Protein AF-A0A8C9S321-F1 (afdb_monomer)

Secondary structure (DSSP, 8-state):
--EEEEES--TT--HHHHHHHHHTTS-EEEEEEE--TTSPPPEEEEEESSHHHHHHHHHHHTT-EETTEE-EEEE----SS-----TTSEEEEEES--TT--HHHHHHHHGGGS-EEEEEEEE-TTT--EEEEEEEEESSHHHHHHHHHHHTT-EETTEE-EEEE--------SS----------HHHHHHHS-TT--EEEEE---S---HHHHHHHHGGGS-EEEEEEEGGGTEEEEEEP--S-S---SS-S-S-TT-----

Mean predicted aligned error: 20.21 Å

Nearest PDB structures (foldseek):
  3md3-assembly1_A  TM=6.600E-01  e=3.965E-18  Saccharomyces cerevisiae
  2mjn-assembly1_A  TM=4.845E-01  e=2.495E-22  Homo sapiens
  2rne-assembly1_A  TM=7.399E-01  e=2.091E-16  Mus musculus
  2cqi-assembly1_A  TM=8.998E-01  e=2.461E-12  Homo sapiens
  4ed5-assembly1_A  TM=4.480E-01  e=3.058E-17  Homo sapiens

InterPro domains:
  IPR000504 RNA recognition motif domain [PF00076] (4-72)
  IPR000504 RNA recognition motif domain [PF00076] (92-162)
  IPR000504 RNA recognition motif domain [PF00076] (200-241)
  IPR000504 RNA recognition motif domain [PS50102] (2-78)
  IPR000504 RNA recognition motif domain [PS50102] (90-168)
  IPR000504 RNA recognition motif domain [PS50102] (198-240)
  IPR000504 RNA recognition motif domain [SM00360] (3-74)
  IPR000504 RNA recognition motif domain [SM00360] (91-164)
  IPR000504 RNA recognition motif domain [SM00360] (199-258)
  IPR012677 Nucleotide-binding alpha-beta plait domain superfamily [G3DSA:3.30.70.330] (2-82)
  IPR012677 Nucleotide-binding alpha-beta plait domain superfamily [G3DSA:3.30.70.330] (83-175)
  IPR012677 Nucleotide-binding alpha-beta plait domain superfamily [G3DSA:3.30.70.330] (176-248)
  IPR034827 TIA-1, RNA recognition motif 1 [cd12615] (4-76)
  IPR034830 TIA-1, RNA recognition motif 2 [cd12618] (88-165)
  IPR035979 RNA-binding domain superfamily [SSF54928] (4-81)
  IPR035979 RNA-binding domain superfamily [SSF54928] (90-240)

Organism: Scleropages formosus (NCBI:txid113540)

Radius of gyration: 27.06 Å; Cα contacts (8 Å, |Δi|>4): 433; chains: 1; bounding box: 35×55×84 Å

Foldseek 3Di:
DLKKKKWFDAPPDDQVNVCVVLVVLHDWPDKAKDDDPPPGTIMMMTGGPDNVSSVSCQVPQQQDDDPNTGIHMDHDPDPPPPVPVLVVWWKKKKAQADQPDFQVQVCVLLVVLADWPDKGFDADPPPRTTPRIIMTTHRDPNSLVCCQVPQAQDDDPRTRMHMDGDDDPPPDDPDDDDDPDPPDDPVVCLVPDDPPFQKFKAADQQDDDDPVVVCVVCVVVAAWDDKADDNVRRMIITHHDPDPDDPPPDPPPDDDDRGDDHD

pLDDT: mean 71.35, std 18.98, range [28.95, 91.44]

Solvent-accessible surface area (backbone atoms only — not comparable to full-atom values): 15565 Å² total; per-residue (Å²): 130,25,34,31,31,38,32,51,39,36,88,88,62,47,58,69,59,52,46,54,62,53,40,74,63,30,69,61,72,46,68,48,65,46,78,52,87,85,78,54,65,23,33,32,40,41,31,30,77,40,48,68,36,34,52,52,41,38,69,69,44,37,65,37,70,47,90,89,26,53,23,42,44,43,79,40,76,76,66,86,59,66,77,65,84,50,85,86,38,31,45,32,27,37,32,56,39,28,66,84,57,47,43,64,56,52,45,60,74,50,45,86,50,37,70,66,74,48,60,41,58,43,53,39,89,87,77,67,45,52,70,26,33,30,42,39,26,17,72,44,61,67,32,39,53,50,39,30,67,69,46,40,65,38,77,46,78,91,26,53,22,42,44,40,78,45,78,76,72,76,82,75,74,94,67,78,98,70,88,81,74,79,80,79,53,73,69,64,56,50,76,70,50,59,91,84,61,53,62,42,72,47,71,82,43,88,73,85,63,40,60,66,56,53,47,63,74,48,47,86,81,44,60,70,74,47,74,50,66,36,57,96,76,19,32,34,39,43,26,45,56,85,70,94,64,97,83,78,93,78,80,84,90,78,76,68,101,84,72,77,80,78,124

Structure (mmCIF, N/CA/C/O backbone):
data_AF-A0A8C9S321-F1
#
_entry.id   AF-A0A8C9S321-F1
#
loop_
_atom_site.group_PDB
_atom_site.id
_atom_site.type_symbol
_atom_site.label_atom_id
_atom_site.label_alt_id
_atom_site.label_comp_id
_atom_site.label_asym_id
_atom_site.label_entity_id
_atom_site.label_seq_id
_atom_site.pdbx_PDB_ins_code
_atom_site.Cartn_x
_atom_site.Cartn_y
_atom_site.Cartn_z
_atom_site.occupancy
_atom_site.B_iso_or_equiv
_atom_site.auth_seq_id
_atom_site.auth_comp_id
_atom_site.auth_asym_id
_atom_site.auth_atom_id
_atom_site.pdbx_PDB_model_num
ATOM 1 N N . MET A 1 1 ? -8.569 3.709 -18.603 1.00 59.22 1 MET A N 1
ATOM 2 C CA . MET A 1 1 ? -7.222 3.225 -18.229 1.00 59.22 1 MET A CA 1
ATOM 3 C C . MET A 1 1 ? -6.843 2.124 -19.204 1.00 59.22 1 MET A C 1
ATOM 5 O O . MET A 1 1 ? -7.637 1.204 -19.362 1.00 59.22 1 MET A O 1
ATOM 9 N N . ALA A 1 2 ? -5.723 2.251 -19.915 1.00 78.12 2 ALA A N 1
ATOM 10 C CA . ALA A 1 2 ? -5.262 1.277 -20.918 1.00 78.12 2 ALA A CA 1
ATOM 11 C C . ALA A 1 2 ? -3.885 0.696 -20.546 1.00 78.12 2 ALA A C 1
ATOM 13 O O . ALA A 1 2 ? -3.158 0.174 -21.390 1.00 78.12 2 ALA A O 1
ATOM 14 N N . ASP A 1 3 ? -3.554 0.790 -19.263 1.00 84.50 3 ASP A N 1
ATOM 15 C CA . ASP A 1 3 ? -2.241 0.491 -18.726 1.00 84.50 3 ASP A CA 1
ATOM 16 C C . ASP A 1 3 ? -2.334 -0.866 -18.032 1.00 84.50 3 ASP A C 1
ATOM 18 O O . ASP A 1 3 ? -3.286 -1.136 -17.290 1.00 84.50 3 ASP A O 1
ATOM 22 N N . LEU A 1 4 ? -1.347 -1.724 -18.256 1.00 86.31 4 LEU A N 1
ATOM 23 C CA . LEU A 1 4 ? -1.256 -3.059 -17.684 1.00 86.31 4 LEU A CA 1
ATOM 24 C C . LEU A 1 4 ? 0.021 -3.204 -16.865 1.00 86.31 4 LEU A C 1
ATOM 26 O O . LEU A 1 4 ? 1.094 -2.761 -17.264 1.00 86.31 4 LEU A O 1
ATOM 30 N N . TYR A 1 5 ? -0.103 -3.865 -15.722 1.00 87.00 5 TYR A N 1
ATOM 31 C CA . TYR A 1 5 ? 0.995 -4.349 -14.904 1.00 87.00 5 TYR A CA 1
ATOM 32 C C . TYR A 1 5 ? 1.238 -5.822 -15.228 1.00 87.00 5 TYR A C 1
ATOM 34 O O . TYR A 1 5 ? 0.322 -6.637 -15.127 1.00 87.00 5 TYR A O 1
ATOM 42 N N . VAL A 1 6 ? 2.474 -6.164 -15.569 1.00 88.88 6 VAL A N 1
ATOM 43 C CA . VAL A 1 6 ? 2.927 -7.512 -15.914 1.00 88.88 6 VAL A CA 1
ATOM 44 C C . VAL A 1 6 ? 3.990 -7.933 -14.902 1.00 88.88 6 VAL A C 1
ATOM 46 O O . VAL A 1 6 ? 5.139 -7.513 -14.985 1.00 88.88 6 VAL A O 1
ATOM 49 N N . GLY A 1 7 ? 3.609 -8.738 -13.915 1.00 86.56 7 GLY A N 1
ATOM 50 C CA . GLY A 1 7 ? 4.501 -9.229 -12.862 1.00 86.56 7 GLY A CA 1
ATOM 51 C C . GLY A 1 7 ? 4.881 -10.699 -13.020 1.00 86.56 7 GLY A C 1
ATOM 52 O O . GLY A 1 7 ? 4.376 -11.397 -13.902 1.00 86.56 7 GLY A O 1
ATOM 53 N N . ASN A 1 8 ? 5.720 -11.179 -12.096 1.00 85.00 8 ASN A N 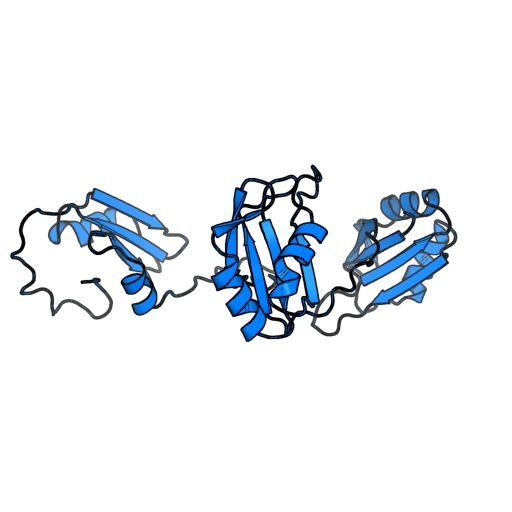1
ATOM 54 C CA . ASN A 1 8 ? 6.202 -12.566 -12.048 1.00 85.00 8 ASN A CA 1
ATOM 55 C C . ASN A 1 8 ? 7.001 -12.975 -13.302 1.00 85.00 8 ASN A C 1
ATOM 57 O O . ASN A 1 8 ? 6.904 -14.110 -13.769 1.00 85.00 8 ASN A O 1
ATOM 61 N N . LEU A 1 9 ? 7.758 -12.035 -13.876 1.00 86.25 9 LEU A N 1
ATOM 62 C CA . LEU A 1 9 ? 8.583 -12.286 -15.056 1.00 86.25 9 LEU A CA 1
ATOM 63 C C . LEU A 1 9 ? 9.854 -13.061 -14.671 1.00 86.25 9 LEU A C 1
ATOM 65 O O . LEU A 1 9 ? 10.350 -12.946 -13.549 1.00 86.25 9 LEU A O 1
ATOM 69 N N . SER A 1 10 ? 10.409 -13.852 -15.598 1.00 84.00 10 SER A N 1
ATOM 70 C CA . SER A 1 10 ? 11.764 -14.395 -15.407 1.00 84.00 10 SER A CA 1
ATOM 71 C C . SER A 1 10 ? 12.809 -13.291 -15.546 1.00 84.00 10 SER A C 1
ATOM 73 O O . SER A 1 10 ? 12.585 -12.304 -16.241 1.00 84.00 10 SER A O 1
ATOM 75 N N . ARG A 1 11 ? 13.973 -13.474 -14.917 1.00 82.62 11 ARG A N 1
ATOM 76 C CA . ARG A 1 11 ? 15.113 -12.553 -15.061 1.00 82.62 11 ARG A CA 1
ATOM 77 C C . ARG A 1 11 ? 15.717 -12.578 -16.464 1.00 82.62 11 ARG A C 1
ATOM 79 O O . ARG A 1 11 ? 16.327 -11.600 -16.870 1.00 82.62 11 ARG A O 1
ATOM 86 N N . ASP A 1 12 ? 15.485 -13.659 -17.201 1.00 83.94 12 ASP A N 1
ATOM 87 C CA . ASP A 1 12 ? 15.881 -13.818 -18.604 1.00 83.94 12 ASP A CA 1
ATOM 88 C C . ASP A 1 12 ? 14.945 -13.085 -19.576 1.00 83.94 12 ASP A C 1
ATOM 90 O O . ASP A 1 12 ? 15.244 -12.956 -20.762 1.00 83.94 12 ASP A O 1
ATOM 94 N N . VAL A 1 13 ? 13.779 -12.628 -19.101 1.00 85.44 13 VAL A N 1
ATOM 95 C CA . VAL A 1 13 ? 12.845 -11.868 -19.932 1.00 85.44 13 VAL A CA 1
ATOM 96 C C . VAL A 1 13 ? 13.388 -10.459 -20.124 1.00 85.44 13 VAL A C 1
ATOM 98 O O . VAL A 1 13 ? 13.768 -9.794 -19.166 1.00 85.44 13 VAL A O 1
ATOM 101 N N . THR A 1 14 ? 13.372 -9.989 -21.368 1.00 88.31 14 THR A N 1
ATOM 102 C CA . THR A 1 14 ? 13.758 -8.624 -21.727 1.00 88.31 14 THR A CA 1
ATOM 103 C C . THR A 1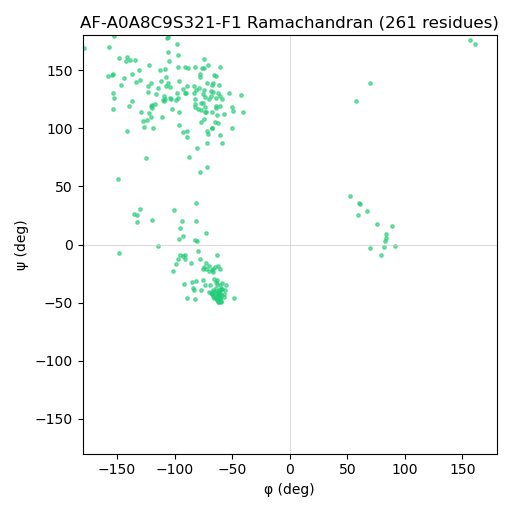 14 ? 12.537 -7.763 -22.032 1.00 88.31 14 THR A C 1
ATOM 105 O O . THR A 1 14 ? 11.472 -8.261 -22.411 1.00 88.31 14 THR A O 1
ATOM 108 N N . GLU A 1 15 ? 12.702 -6.446 -21.916 1.00 86.69 15 GLU A N 1
ATOM 109 C CA . GLU A 1 15 ? 11.665 -5.474 -22.273 1.00 86.69 15 GLU A CA 1
ATOM 110 C C . GLU A 1 15 ? 11.221 -5.633 -23.732 1.00 86.69 15 GLU A C 1
ATOM 112 O O . GLU A 1 15 ? 10.025 -5.648 -24.011 1.00 86.69 15 GLU A O 1
ATOM 117 N N . ALA A 1 16 ? 12.172 -5.841 -24.649 1.00 87.62 16 ALA A N 1
ATOM 118 C CA . ALA A 1 16 ? 11.894 -6.044 -26.068 1.00 87.62 16 ALA A CA 1
ATOM 119 C C . ALA A 1 16 ? 11.001 -7.270 -26.318 1.00 87.62 16 ALA A C 1
ATOM 121 O O . ALA A 1 16 ? 10.094 -7.212 -27.147 1.00 87.62 16 ALA A O 1
ATOM 122 N N . LEU A 1 17 ? 11.206 -8.361 -25.569 1.00 89.25 17 LEU A N 1
ATOM 123 C CA . LEU A 1 17 ? 10.362 -9.551 -25.666 1.00 89.25 17 LEU A CA 1
ATOM 124 C C . LEU A 1 17 ? 8.929 -9.257 -25.205 1.00 89.25 17 LEU A C 1
ATOM 126 O O . LEU A 1 17 ? 7.979 -9.644 -25.884 1.00 89.25 17 LEU A O 1
ATOM 130 N N . ILE A 1 18 ? 8.762 -8.563 -24.075 1.00 89.31 18 ILE A N 1
ATOM 131 C CA . ILE A 1 18 ? 7.435 -8.176 -23.576 1.00 89.31 18 ILE A CA 1
ATOM 132 C C . ILE A 1 18 ? 6.748 -7.239 -24.565 1.00 89.31 18 ILE A C 1
ATOM 134 O O . ILE A 1 18 ? 5.613 -7.501 -24.959 1.00 89.31 18 ILE A O 1
ATOM 138 N N . LEU A 1 19 ? 7.443 -6.208 -25.040 1.00 88.56 19 LEU A N 1
ATOM 139 C CA . LEU A 1 19 ? 6.902 -5.292 -26.034 1.00 88.56 19 LEU A CA 1
ATOM 140 C C . LEU A 1 19 ? 6.466 -6.045 -27.296 1.00 88.56 19 LEU A C 1
ATOM 142 O O . LEU A 1 19 ? 5.354 -5.822 -27.767 1.00 88.56 19 LEU A O 1
ATOM 146 N N . GLN A 1 20 ? 7.282 -6.970 -27.808 1.00 88.69 20 GLN A N 1
ATOM 147 C CA . GLN A 1 20 ? 6.951 -7.766 -28.992 1.00 88.69 20 GLN A CA 1
ATOM 148 C C . GLN A 1 20 ? 5.713 -8.645 -28.775 1.00 88.69 20 GLN A C 1
ATOM 150 O O . GLN A 1 20 ? 4.851 -8.716 -29.648 1.00 88.69 20 GLN A O 1
ATOM 155 N N . LEU A 1 21 ? 5.598 -9.302 -27.619 1.00 89.38 21 LEU A N 1
ATOM 156 C CA . LEU A 1 21 ? 4.460 -10.172 -27.309 1.00 89.38 21 LEU A CA 1
ATOM 157 C C . LEU A 1 21 ? 3.156 -9.386 -27.149 1.00 89.38 21 LEU A C 1
ATOM 159 O O . LEU A 1 21 ? 2.120 -9.810 -27.653 1.00 89.38 21 LEU A O 1
ATOM 163 N N . PHE A 1 22 ? 3.199 -8.240 -26.470 1.00 89.25 22 PHE A N 1
ATOM 164 C CA . PHE A 1 22 ? 2.016 -7.404 -26.262 1.00 89.25 22 PHE A CA 1
ATOM 165 C C . PHE A 1 22 ? 1.634 -6.629 -27.535 1.00 89.25 22 PHE A C 1
ATOM 167 O O . PHE A 1 22 ? 0.444 -6.460 -27.802 1.00 89.25 22 PHE A O 1
ATOM 174 N N . SER A 1 23 ? 2.611 -6.277 -28.381 1.00 88.25 23 SER A N 1
ATOM 175 C CA . SER A 1 23 ? 2.368 -5.617 -29.675 1.00 88.25 23 SER A CA 1
ATOM 176 C C . SER A 1 23 ? 1.646 -6.508 -30.692 1.00 88.25 23 SER A C 1
ATOM 178 O O . SER A 1 23 ? 1.014 -5.992 -31.607 1.00 88.25 23 SER A O 1
ATOM 180 N N . GLN A 1 24 ? 1.691 -7.839 -30.533 1.00 89.56 24 GLN A N 1
ATOM 181 C CA . GLN A 1 24 ? 0.898 -8.767 -31.360 1.00 89.56 24 GLN A CA 1
ATOM 182 C C . GLN A 1 24 ? -0.610 -8.631 -31.122 1.00 89.56 24 GLN A C 1
ATOM 184 O O . GLN A 1 24 ? -1.402 -9.007 -31.981 1.00 89.56 24 GLN A O 1
ATOM 189 N N . ILE A 1 25 ? -1.010 -8.125 -29.953 1.00 89.12 25 ILE A N 1
ATOM 190 C CA . ILE A 1 25 ? -2.416 -7.995 -29.555 1.00 89.12 25 ILE A CA 1
ATOM 191 C C . ILE A 1 25 ? -2.959 -6.619 -29.946 1.00 89.12 25 ILE A C 1
ATOM 193 O O . ILE A 1 25 ? -4.126 -6.487 -30.306 1.00 89.12 25 ILE A O 1
ATOM 197 N N . GLY A 1 26 ? -2.114 -5.593 -29.887 1.00 86.81 26 GLY A N 1
ATOM 198 C CA . GLY A 1 26 ? -2.444 -4.252 -30.341 1.00 86.81 26 GLY A CA 1
ATOM 199 C C . GLY A 1 26 ? -1.268 -3.294 -30.183 1.00 86.81 26 GLY A C 1
ATOM 200 O O . GLY A 1 26 ? -0.283 -3.633 -29.533 1.00 86.81 26 GLY A O 1
ATOM 201 N N . PRO A 1 27 ? -1.352 -2.084 -30.754 1.00 87.06 27 PRO A N 1
ATOM 202 C CA . PRO A 1 27 ? -0.269 -1.117 -30.685 1.00 87.06 27 PRO A CA 1
ATOM 203 C C . PRO A 1 27 ? -0.011 -0.683 -29.233 1.00 87.06 27 PRO A C 1
ATOM 205 O O . PRO A 1 27 ? -0.880 -0.115 -28.558 1.00 87.06 27 PRO A O 1
ATOM 208 N N . CYS A 1 28 ? 1.208 -0.946 -28.766 1.00 86.25 28 CYS A N 1
ATOM 209 C CA . CYS A 1 28 ? 1.720 -0.484 -27.482 1.00 86.25 28 CYS A CA 1
ATOM 210 C C . CYS A 1 28 ? 2.246 0.948 -27.631 1.00 86.25 28 CYS A C 1
ATOM 212 O O . CYS A 1 28 ? 3.034 1.239 -28.528 1.00 86.25 28 CYS A O 1
ATOM 214 N N . LYS A 1 29 ? 1.831 1.837 -26.733 1.00 83.62 29 LYS A N 1
ATOM 215 C CA . LYS A 1 29 ? 2.321 3.214 -26.633 1.00 83.62 29 LYS A CA 1
ATOM 216 C C . LYS A 1 29 ? 3.613 3.301 -25.826 1.00 83.62 29 LYS A C 1
ATOM 218 O O . LYS A 1 29 ? 4.488 4.095 -26.151 1.00 83.62 29 LYS A O 1
ATOM 223 N N . SER A 1 30 ? 3.730 2.500 -24.770 1.00 79.94 30 SER A N 1
ATOM 224 C CA . SER A 1 30 ? 4.925 2.452 -23.930 1.00 79.94 30 SER A CA 1
ATOM 225 C C . SER A 1 30 ? 5.062 1.088 -23.266 1.00 79.94 30 SER A C 1
ATOM 227 O O . SER A 1 30 ? 4.068 0.448 -22.929 1.00 79.94 30 SER A O 1
ATOM 229 N N . CYS A 1 31 ? 6.295 0.642 -23.072 1.00 84.12 31 CYS A N 1
ATOM 230 C CA . CYS A 1 31 ? 6.632 -0.559 -22.324 1.00 84.12 31 CYS A CA 1
ATOM 231 C C . CYS A 1 31 ? 7.836 -0.215 -21.457 1.00 84.12 31 CYS A C 1
ATOM 233 O O . CYS A 1 31 ? 8.838 0.262 -21.977 1.00 84.12 31 CYS A O 1
ATOM 235 N N . LYS A 1 32 ? 7.719 -0.407 -20.144 1.00 84.44 32 LYS A N 1
ATOM 236 C CA . LYS A 1 32 ? 8.788 -0.106 -19.193 1.00 84.44 32 LYS A CA 1
ATOM 237 C C . LYS A 1 32 ? 9.029 -1.299 -18.294 1.00 84.44 32 LYS A C 1
ATOM 239 O O . LYS A 1 32 ? 8.165 -1.643 -17.485 1.00 84.44 32 LYS A O 1
ATOM 244 N N . MET A 1 33 ? 10.197 -1.914 -18.409 1.00 85.12 33 MET A N 1
ATOM 245 C CA . MET A 1 33 ? 10.618 -2.996 -17.525 1.00 85.12 33 MET A CA 1
ATOM 246 C C . MET A 1 33 ? 11.347 -2.453 -16.291 1.00 85.12 33 MET A C 1
ATOM 248 O O . MET A 1 33 ? 12.187 -1.560 -16.383 1.00 85.12 33 MET A O 1
ATOM 252 N N . ILE A 1 34 ? 11.023 -2.995 -15.118 1.00 79.81 34 ILE A N 1
ATOM 253 C CA . ILE A 1 34 ? 11.684 -2.696 -13.852 1.00 79.81 34 ILE A CA 1
ATOM 254 C C . ILE A 1 34 ? 12.285 -3.989 -13.308 1.00 79.81 34 ILE A C 1
ATOM 256 O O . ILE A 1 34 ? 11.589 -4.962 -13.006 1.00 79.81 34 ILE A O 1
ATOM 260 N N . LEU A 1 35 ? 13.607 -3.967 -13.187 1.00 75.62 35 LEU A N 1
ATOM 261 C CA . LEU A 1 35 ? 14.413 -5.018 -12.589 1.00 75.62 35 LEU A CA 1
ATOM 262 C C . LEU A 1 35 ? 14.655 -4.606 -11.136 1.00 75.62 35 LEU A C 1
ATOM 264 O O . LEU A 1 35 ? 15.431 -3.690 -10.869 1.00 75.62 35 LEU A O 1
ATOM 268 N N . ASP A 1 36 ? 13.936 -5.219 -10.199 1.00 62.66 36 ASP A N 1
ATOM 269 C CA . ASP A 1 36 ? 14.142 -4.946 -8.779 1.00 62.66 36 ASP A CA 1
ATOM 270 C C . ASP A 1 36 ? 15.407 -5.670 -8.292 1.00 62.66 36 ASP A C 1
ATOM 272 O O . ASP A 1 36 ? 15.535 -6.891 -8.405 1.00 62.66 36 ASP A O 1
ATOM 276 N N . THR A 1 37 ? 16.369 -4.913 -7.768 1.00 56.28 37 THR A N 1
ATOM 277 C CA . THR A 1 37 ? 17.673 -5.431 -7.326 1.00 56.28 37 THR A CA 1
ATOM 278 C C . THR A 1 37 ? 17.626 -6.098 -5.949 1.00 56.28 37 THR A C 1
ATOM 280 O O . THR A 1 37 ? 18.608 -6.717 -5.546 1.00 56.28 37 THR A O 1
ATOM 283 N N . ALA A 1 38 ? 16.489 -6.051 -5.242 1.00 55.12 38 ALA A N 1
ATOM 284 C CA . ALA A 1 38 ? 16.341 -6.560 -3.877 1.00 55.12 38 ALA A CA 1
ATOM 285 C C . ALA A 1 38 ? 15.832 -8.016 -3.801 1.00 55.12 38 ALA A C 1
ATOM 287 O O . ALA A 1 38 ? 15.311 -8.447 -2.774 1.00 55.12 38 ALA A O 1
ATOM 288 N N . GLY A 1 39 ? 15.968 -8.787 -4.885 1.00 59.03 39 GLY A N 1
ATOM 289 C CA . GLY A 1 39 ? 15.588 -10.203 -4.920 1.00 59.03 39 GLY A CA 1
ATOM 290 C C . GLY A 1 39 ? 14.153 -10.485 -5.376 1.00 59.03 39 GLY A C 1
ATOM 291 O O . GLY A 1 39 ? 13.800 -11.654 -5.505 1.00 59.03 39 GLY A O 1
ATOM 292 N N . ASN A 1 40 ? 13.350 -9.461 -5.678 1.00 69.00 40 ASN A N 1
ATOM 293 C CA . ASN A 1 40 ? 12.004 -9.655 -6.219 1.00 69.00 40 ASN A CA 1
ATOM 294 C C . ASN A 1 40 ? 12.028 -10.090 -7.695 1.00 69.00 40 ASN A C 1
ATOM 296 O O . ASN A 1 40 ? 13.010 -9.893 -8.416 1.00 69.00 40 ASN A O 1
ATOM 300 N N . ASP A 1 41 ? 10.924 -10.687 -8.150 1.00 79.56 41 ASP A N 1
ATOM 301 C CA . ASP A 1 41 ? 10.727 -10.981 -9.567 1.00 79.56 41 ASP A CA 1
ATOM 302 C C . ASP A 1 41 ? 10.570 -9.681 -10.367 1.00 79.56 41 ASP A C 1
ATOM 304 O O . ASP A 1 41 ? 9.847 -8.772 -9.934 1.00 79.56 41 ASP A O 1
ATOM 308 N N . PRO A 1 42 ? 11.203 -9.580 -11.546 1.00 83.12 42 PRO A N 1
ATOM 309 C CA . PRO A 1 42 ? 11.025 -8.426 -12.405 1.00 83.12 42 PRO A CA 1
ATOM 310 C C . PRO A 1 42 ? 9.571 -8.251 -12.841 1.00 83.12 42 PRO A C 1
ATOM 312 O O . PRO A 1 42 ? 8.782 -9.201 -12.929 1.00 83.12 42 PRO A O 1
ATOM 315 N N . TYR A 1 43 ? 9.220 -7.002 -13.126 1.00 86.81 43 TYR A N 1
ATOM 316 C CA . TYR A 1 43 ? 7.890 -6.627 -13.585 1.00 86.81 43 TYR A CA 1
ATOM 317 C C . TYR A 1 43 ? 7.966 -5.545 -14.657 1.00 86.81 43 TYR A C 1
ATOM 319 O O . TYR A 1 43 ? 8.977 -4.869 -14.825 1.00 86.81 43 TYR A O 1
ATOM 327 N N . CYS A 1 44 ? 6.888 -5.394 -15.411 1.00 88.38 44 CYS A N 1
ATOM 328 C CA . CYS A 1 44 ? 6.802 -4.485 -16.537 1.00 88.38 44 CYS A CA 1
ATOM 329 C C . CYS A 1 44 ? 5.459 -3.752 -16.533 1.00 88.38 44 CYS A C 1
ATOM 331 O O . CYS A 1 44 ? 4.444 -4.306 -16.112 1.00 88.38 44 CYS A O 1
ATOM 333 N N . PHE A 1 45 ? 5.455 -2.507 -16.998 1.00 89.62 45 PHE A N 1
ATOM 334 C CA . PHE A 1 45 ? 4.239 -1.765 -17.306 1.00 89.62 45 PHE A CA 1
ATOM 335 C C . PHE A 1 45 ? 4.104 -1.604 -18.811 1.00 89.62 45 PHE A C 1
ATOM 337 O O . PHE A 1 45 ? 5.036 -1.130 -19.458 1.00 89.62 45 PHE A O 1
ATOM 344 N N . VAL A 1 46 ? 2.944 -1.975 -19.347 1.00 90.00 46 VAL A N 1
ATOM 345 C CA . VAL A 1 46 ? 2.625 -1.861 -20.772 1.00 90.00 46 VAL A CA 1
ATOM 346 C C . VAL A 1 46 ? 1.415 -0.952 -20.927 1.00 90.00 46 VAL A C 1
ATOM 348 O O . VAL A 1 46 ? 0.348 -1.238 -20.394 1.00 90.00 46 VAL A O 1
ATOM 351 N N . GLU A 1 47 ? 1.581 0.142 -21.654 1.00 86.62 47 GLU A N 1
ATOM 352 C CA . GLU A 1 47 ? 0.524 1.091 -21.984 1.00 86.62 47 GLU A CA 1
ATOM 353 C C . GLU A 1 47 ? 0.089 0.866 -23.429 1.00 86.62 47 GLU A C 1
ATOM 355 O O . GLU A 1 47 ? 0.917 0.902 -24.341 1.00 86.62 47 GLU A O 1
ATOM 360 N N . PHE A 1 48 ? -1.205 0.648 -23.653 1.00 88.06 48 PHE A N 1
ATOM 361 C CA . PHE A 1 48 ? -1.781 0.563 -24.994 1.00 88.06 48 PHE A CA 1
ATOM 362 C C . PHE A 1 48 ? -2.388 1.897 -25.417 1.00 88.06 48 PHE A C 1
ATOM 364 O O . PHE A 1 48 ? -2.879 2.662 -24.588 1.00 88.06 48 PHE A O 1
ATOM 371 N N . TYR A 1 49 ? -2.439 2.143 -26.729 1.00 84.06 49 TYR A N 1
ATOM 372 C CA . TYR A 1 49 ? -3.186 3.289 -27.263 1.00 84.06 49 TYR A CA 1
ATOM 373 C C . TYR A 1 49 ? -4.689 3.190 -26.980 1.00 84.06 49 TYR A C 1
ATOM 375 O O . TYR A 1 49 ? -5.355 4.207 -26.802 1.00 84.06 49 TYR A O 1
ATOM 383 N N . GLU A 1 50 ? -5.225 1.969 -26.909 1.00 85.25 50 GLU A N 1
ATOM 384 C CA . GLU A 1 50 ? -6.651 1.733 -26.711 1.00 85.25 50 GLU A CA 1
ATOM 385 C C . GLU A 1 50 ? -6.916 0.732 -25.590 1.00 85.25 50 GLU A C 1
ATOM 387 O O . GLU A 1 50 ? -6.265 -0.308 -25.468 1.00 85.25 50 GLU A O 1
ATOM 392 N N . HIS A 1 51 ? -7.967 1.003 -24.817 1.00 83.69 51 HIS A N 1
ATOM 393 C CA . HIS A 1 51 ? -8.410 0.130 -23.732 1.00 83.69 51 HIS A CA 1
ATOM 394 C C . HIS A 1 51 ? -8.806 -1.272 -24.218 1.00 83.69 51 HIS A C 1
ATOM 396 O O . HIS A 1 51 ? -8.555 -2.252 -23.522 1.00 83.69 51 HIS A O 1
ATOM 402 N N . ARG A 1 52 ? -9.390 -1.389 -25.420 1.00 85.75 52 ARG A N 1
ATOM 403 C CA . ARG A 1 52 ? -9.787 -2.683 -25.997 1.00 85.75 52 ARG A CA 1
ATOM 404 C C . ARG A 1 52 ? -8.584 -3.616 -26.170 1.00 85.75 52 ARG A C 1
ATOM 406 O O . ARG A 1 52 ? -8.678 -4.787 -25.809 1.00 85.75 52 ARG A O 1
ATOM 413 N N . HIS A 1 53 ? -7.460 -3.089 -26.657 1.00 89.56 53 HIS A N 1
ATOM 414 C CA . HIS A 1 53 ? -6.219 -3.850 -26.806 1.00 89.56 53 HIS A CA 1
ATOM 415 C C . HIS A 1 53 ? -5.640 -4.250 -25.447 1.00 89.56 53 HIS A C 1
ATOM 417 O O . HIS A 1 53 ? -5.269 -5.406 -25.262 1.00 89.56 53 HIS A O 1
ATOM 423 N N . ALA A 1 54 ? -5.661 -3.345 -24.464 1.00 84.75 54 ALA A N 1
ATOM 424 C CA . ALA A 1 54 ? -5.238 -3.668 -23.105 1.00 84.75 54 ALA A CA 1
ATOM 425 C C . ALA A 1 54 ? -6.111 -4.762 -22.454 1.00 84.75 54 ALA A C 1
ATOM 427 O O . ALA A 1 54 ? -5.591 -5.668 -21.809 1.00 84.75 54 ALA A O 1
ATOM 428 N N . ALA A 1 55 ? -7.432 -4.735 -22.660 1.00 83.44 55 ALA A N 1
ATOM 429 C CA . ALA A 1 55 ? -8.345 -5.745 -22.120 1.00 83.44 55 ALA A CA 1
ATOM 430 C C . ALA A 1 55 ? -8.105 -7.121 -22.753 1.00 83.44 55 ALA A C 1
ATOM 432 O O . ALA A 1 55 ? -8.028 -8.128 -22.046 1.00 83.44 55 ALA A O 1
ATOM 433 N N . ALA A 1 56 ? -7.933 -7.154 -24.078 1.00 87.56 56 ALA A N 1
ATOM 434 C CA . ALA A 1 56 ? -7.579 -8.367 -24.804 1.00 87.56 56 ALA A CA 1
ATOM 435 C C . ALA A 1 56 ? -6.219 -8.915 -24.345 1.00 87.56 56 ALA A C 1
ATOM 437 O O . ALA A 1 56 ? -6.087 -10.114 -24.103 1.00 87.56 56 ALA A O 1
ATOM 438 N N . ALA A 1 57 ? -5.230 -8.039 -24.149 1.00 89.44 57 ALA A N 1
ATOM 439 C CA . ALA A 1 57 ? -3.905 -8.424 -23.682 1.00 89.44 57 ALA A CA 1
ATOM 440 C C . ALA A 1 57 ? -3.922 -8.971 -22.254 1.00 89.44 57 ALA A C 1
ATOM 442 O O . ALA A 1 57 ? -3.275 -9.979 -21.983 1.00 89.44 57 ALA A O 1
ATOM 443 N N . LEU A 1 58 ? -4.707 -8.375 -21.356 1.00 86.94 58 LEU A N 1
ATOM 444 C CA . LEU A 1 58 ? -4.905 -8.892 -20.006 1.00 86.94 58 LEU A CA 1
ATOM 445 C C . LEU A 1 58 ? -5.493 -10.309 -20.027 1.00 86.94 58 LEU A C 1
ATOM 447 O O . LEU A 1 58 ? -4.954 -11.195 -19.369 1.00 86.94 58 LEU A O 1
ATOM 451 N N . ALA A 1 59 ? -6.548 -10.543 -20.809 1.00 84.94 59 ALA A N 1
ATOM 452 C CA . ALA A 1 59 ? -7.182 -11.857 -20.902 1.00 84.94 59 ALA A CA 1
ATOM 453 C C . ALA A 1 59 ? -6.277 -12.914 -21.560 1.00 84.94 59 ALA A C 1
ATOM 455 O O . ALA A 1 59 ? -6.253 -14.060 -21.121 1.00 84.94 59 ALA A O 1
ATOM 456 N N . ALA A 1 60 ? -5.522 -12.534 -22.595 1.00 86.12 60 ALA A N 1
ATOM 457 C CA . ALA A 1 60 ? -4.697 -13.463 -23.364 1.00 86.12 60 ALA A CA 1
ATOM 458 C C . ALA A 1 60 ? -3.340 -13.776 -22.711 1.00 86.12 60 ALA A C 1
ATOM 460 O O . ALA A 1 60 ? -2.798 -14.866 -22.901 1.00 86.12 60 ALA A O 1
ATOM 461 N N . MET A 1 61 ? -2.759 -12.820 -21.979 1.00 88.06 61 MET A N 1
ATOM 462 C CA . MET A 1 61 ? -1.402 -12.949 -21.440 1.00 88.06 61 MET A CA 1
ATOM 463 C C . MET A 1 61 ? -1.372 -13.327 -19.958 1.00 88.06 61 MET A C 1
ATOM 465 O O . MET A 1 61 ? -0.375 -13.895 -19.516 1.00 88.06 61 MET A O 1
ATOM 469 N N . ASN A 1 62 ? -2.425 -13.063 -19.176 1.00 87.25 62 ASN A N 1
ATOM 470 C CA . ASN A 1 62 ? -2.452 -13.446 -17.763 1.00 87.25 62 ASN A CA 1
ATOM 471 C C . ASN A 1 62 ? -2.412 -14.975 -17.586 1.00 87.25 62 ASN A C 1
ATOM 473 O O . ASN A 1 62 ? -3.231 -15.693 -18.151 1.00 87.25 62 ASN A O 1
ATOM 477 N N . GLY A 1 63 ? -1.465 -15.475 -16.791 1.00 83.50 63 GLY A N 1
ATOM 478 C CA . GLY A 1 63 ? -1.233 -16.905 -16.564 1.00 83.50 63 GLY A CA 1
ATOM 479 C C . GLY A 1 63 ? -0.408 -17.595 -17.656 1.00 83.50 63 GLY A C 1
ATOM 480 O O . GLY A 1 63 ? -0.089 -18.776 -17.531 1.00 83.50 63 GLY A O 1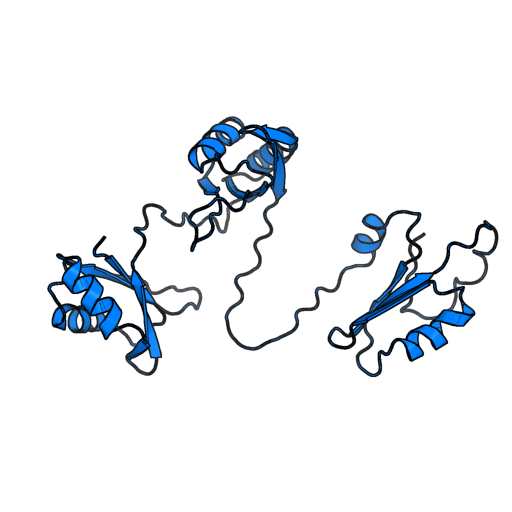
ATOM 481 N N . ARG A 1 64 ? -0.015 -16.886 -18.722 1.00 86.94 64 ARG A N 1
ATOM 482 C CA . ARG A 1 64 ? 0.789 -17.475 -19.798 1.00 86.94 64 ARG A CA 1
ATOM 483 C C . ARG A 1 64 ? 2.219 -17.729 -19.319 1.00 86.94 64 ARG A C 1
ATOM 485 O O . ARG A 1 64 ? 2.822 -16.894 -18.650 1.00 86.94 64 ARG A O 1
ATOM 492 N N . LYS A 1 65 ? 2.795 -18.873 -19.689 1.00 86.62 65 LYS A N 1
ATOM 493 C CA . LYS A 1 65 ? 4.196 -19.185 -19.375 1.00 86.62 65 LYS A CA 1
ATOM 494 C C . LYS A 1 65 ? 5.130 -18.482 -20.357 1.00 86.62 65 LYS A C 1
ATOM 496 O O . LYS A 1 65 ? 5.110 -18.784 -21.547 1.00 86.62 65 LYS A O 1
ATOM 501 N N . ILE A 1 66 ? 5.955 -17.568 -19.852 1.00 85.38 66 ILE A N 1
ATOM 502 C CA . ILE A 1 66 ? 7.040 -16.908 -20.585 1.00 85.38 66 ILE A CA 1
ATOM 503 C C . ILE A 1 66 ? 8.350 -17.299 -19.901 1.00 85.38 66 ILE A C 1
ATOM 505 O O . ILE A 1 66 ? 8.523 -17.060 -18.708 1.00 85.38 66 ILE A O 1
ATOM 509 N N . MET A 1 67 ? 9.264 -17.932 -20.642 1.00 81.50 67 MET A N 1
ATOM 510 C CA . MET A 1 67 ? 10.551 -18.417 -20.111 1.00 81.50 67 MET A CA 1
ATOM 511 C C . MET A 1 67 ? 10.393 -19.290 -18.851 1.00 81.50 67 MET A C 1
ATOM 513 O O . MET A 1 67 ? 11.105 -19.134 -17.865 1.00 81.50 67 MET A O 1
ATOM 517 N N . GLY A 1 68 ? 9.397 -20.182 -18.857 1.00 80.06 68 GLY A N 1
ATOM 518 C CA . GLY A 1 68 ? 9.133 -21.115 -17.755 1.00 80.06 68 GLY A CA 1
ATOM 519 C C . GLY A 1 68 ? 8.391 -20.526 -16.548 1.00 80.06 68 GLY A C 1
ATOM 520 O O . GLY A 1 68 ? 7.938 -21.299 -15.706 1.00 80.06 68 GLY A O 1
ATOM 521 N N . LYS A 1 69 ? 8.186 -19.202 -16.480 1.00 82.00 69 LYS A N 1
ATOM 522 C CA . LYS A 1 69 ? 7.388 -18.546 -15.430 1.00 82.00 69 LYS A CA 1
ATOM 523 C C . LYS A 1 69 ? 6.029 -18.083 -15.935 1.00 82.00 69 LYS A C 1
ATOM 525 O O . LYS A 1 69 ? 5.904 -17.556 -17.035 1.00 82.00 69 LYS A O 1
ATOM 530 N N . GLU A 1 70 ? 5.003 -18.272 -15.114 1.00 85.19 70 GLU A N 1
ATOM 531 C CA . GLU A 1 70 ? 3.644 -17.800 -15.392 1.00 85.19 70 GLU A CA 1
ATOM 532 C C . GLU A 1 70 ? 3.541 -16.301 -15.136 1.00 85.19 70 GLU A C 1
ATOM 534 O O . GLU A 1 70 ? 3.673 -15.847 -13.998 1.00 85.19 70 GLU A O 1
ATOM 539 N N . VAL A 1 71 ? 3.283 -15.519 -16.176 1.00 88.69 71 VAL A N 1
ATOM 540 C CA . VAL A 1 71 ? 3.184 -14.068 -16.024 1.00 88.69 71 VAL A CA 1
ATOM 541 C C . VAL A 1 71 ? 1.844 -13.673 -15.430 1.00 88.69 71 VAL A C 1
ATOM 543 O O . VAL A 1 71 ? 0.813 -14.279 -15.712 1.00 88.69 71 VAL A O 1
ATOM 546 N N . LYS A 1 72 ? 1.847 -12.634 -14.598 1.00 85.62 72 LYS A N 1
ATOM 547 C CA . LYS A 1 72 ? 0.634 -12.108 -13.965 1.00 85.62 72 LYS A CA 1
ATOM 548 C C . LYS A 1 72 ? 0.310 -10.751 -14.545 1.00 85.62 72 LYS A C 1
ATOM 550 O O . LYS A 1 72 ? 1.011 -9.787 -14.251 1.00 85.62 72 LYS A O 1
ATOM 555 N N . VAL A 1 73 ? -0.761 -10.678 -15.327 1.00 89.00 73 VAL A N 1
ATOM 556 C CA . VAL A 1 73 ? -1.199 -9.431 -15.961 1.00 89.00 73 VAL A CA 1
ATOM 557 C C . VAL A 1 73 ? -2.405 -8.886 -15.214 1.00 89.00 73 VAL A C 1
ATOM 559 O O . VAL A 1 73 ? -3.386 -9.592 -15.006 1.00 89.00 73 VAL A O 1
ATOM 562 N N . ASN A 1 74 ? -2.320 -7.634 -14.783 1.00 87.25 74 ASN A N 1
ATOM 563 C CA . ASN A 1 74 ? -3.391 -6.916 -14.100 1.00 87.25 74 ASN A CA 1
ATOM 564 C C . ASN A 1 74 ? -3.533 -5.520 -14.700 1.00 87.25 74 ASN A C 1
ATOM 566 O O . ASN A 1 74 ? -2.588 -5.002 -15.288 1.00 87.25 74 ASN A O 1
ATOM 570 N N . TRP A 1 75 ? -4.689 -4.886 -14.521 1.00 85.94 75 TRP A N 1
ATOM 571 C CA . TRP A 1 75 ? -4.822 -3.462 -14.811 1.00 85.94 75 TRP A CA 1
ATOM 572 C C . TRP A 1 75 ? -3.821 -2.680 -13.964 1.00 85.94 75 TRP A C 1
ATOM 574 O O . TRP A 1 75 ? -3.783 -2.835 -12.741 1.00 85.94 75 TRP A O 1
ATOM 584 N N . ALA A 1 76 ? -2.990 -1.863 -14.605 1.00 75.62 76 ALA A N 1
ATOM 585 C CA . ALA A 1 76 ? -2.118 -0.967 -13.877 1.00 75.62 76 ALA A CA 1
ATOM 586 C C . ALA A 1 76 ? -2.968 0.166 -13.307 1.00 75.62 76 ALA A C 1
ATOM 588 O O . ALA A 1 76 ? -3.519 1.000 -14.021 1.00 75.62 76 ALA A O 1
ATOM 589 N N . THR A 1 77 ? -3.058 0.210 -11.986 1.00 67.19 77 THR A N 1
ATOM 590 C CA . THR A 1 77 ? -3.357 1.455 -11.287 1.00 67.19 77 THR A CA 1
ATOM 591 C C . THR A 1 77 ? -2.165 2.380 -11.481 1.00 67.19 77 THR A C 1
ATOM 593 O O . THR A 1 77 ? -1.068 2.072 -11.010 1.00 67.19 77 THR A O 1
ATOM 596 N N . THR A 1 78 ? -2.378 3.482 -12.202 1.00 51.28 78 THR A N 1
ATOM 597 C CA . THR A 1 78 ? -1.384 4.531 -12.446 1.00 51.28 78 THR A CA 1
ATOM 598 C C . THR A 1 78 ? -0.594 4.846 -11.172 1.00 51.28 78 THR A C 1
ATOM 600 O O . THR A 1 78 ? -1.199 5.132 -10.132 1.00 51.28 78 THR A O 1
ATOM 603 N N . PRO A 1 79 ? 0.746 4.849 -11.225 1.00 46.09 79 PRO A N 1
ATOM 604 C CA . PRO A 1 79 ? 1.591 5.248 -10.112 1.00 46.09 79 PRO A CA 1
ATOM 605 C C . PRO A 1 79 ? 1.625 6.778 -9.998 1.00 46.09 79 PRO A C 1
ATOM 607 O O . PRO A 1 79 ? 2.676 7.401 -10.097 1.00 46.09 79 PRO A O 1
ATOM 610 N N . SER A 1 80 ? 0.480 7.417 -9.748 1.00 38.25 80 SER A N 1
ATOM 611 C CA . SER A 1 80 ? 0.484 8.767 -9.161 1.00 38.25 80 SER A CA 1
ATOM 612 C C . SER A 1 80 ? 1.055 8.732 -7.738 1.00 38.25 80 SER A C 1
ATOM 614 O O . SER A 1 80 ? 1.550 9.732 -7.231 1.00 38.25 80 SER A O 1
ATOM 616 N N . SER A 1 81 ? 1.081 7.555 -7.115 1.00 42.50 81 SER A N 1
ATOM 617 C CA . SER A 1 81 ? 2.034 7.256 -6.062 1.00 42.50 81 SER A CA 1
ATOM 618 C C . SER A 1 81 ? 3.284 6.685 -6.718 1.00 42.50 81 SER A C 1
ATOM 620 O O . SER A 1 81 ? 3.396 5.474 -6.915 1.00 42.50 81 SER A O 1
ATOM 622 N N . GLN A 1 82 ? 4.294 7.532 -6.939 1.00 44.47 82 GLN A N 1
ATOM 623 C CA . GLN A 1 82 ? 5.620 7.106 -6.504 1.00 44.47 82 GLN A CA 1
ATOM 624 C C . GLN A 1 82 ? 5.376 6.434 -5.150 1.00 44.47 82 GLN A C 1
ATOM 626 O O . GLN A 1 82 ? 4.930 7.101 -4.213 1.00 44.47 82 GLN A O 1
ATOM 631 N N . LYS A 1 83 ? 5.595 5.120 -5.029 1.00 47.34 83 LYS A N 1
ATOM 632 C CA . LYS A 1 83 ? 6.016 4.611 -3.730 1.00 47.34 83 LYS A CA 1
ATOM 633 C C . LYS A 1 83 ? 7.304 5.377 -3.482 1.00 47.34 83 LYS A C 1
ATOM 635 O O . LYS A 1 83 ? 8.363 4.960 -3.933 1.00 47.34 83 LYS A O 1
ATOM 640 N N . LYS A 1 84 ? 7.186 6.570 -2.889 1.00 51.97 84 LYS A N 1
ATOM 641 C CA . LYS A 1 84 ? 8.304 7.246 -2.263 1.00 51.97 84 LYS A CA 1
ATOM 642 C C . LYS A 1 84 ? 8.871 6.157 -1.390 1.00 51.97 84 LYS A C 1
ATOM 644 O O . LYS A 1 84 ? 8.116 5.587 -0.592 1.00 51.97 84 LYS A O 1
ATOM 649 N N . ASP A 1 85 ? 10.113 5.780 -1.662 1.00 55.91 85 ASP A N 1
ATOM 650 C CA . ASP A 1 85 ? 10.785 4.789 -0.853 1.00 55.91 85 ASP A CA 1
ATOM 651 C C . ASP A 1 85 ? 10.834 5.374 0.557 1.00 55.91 85 ASP A C 1
ATOM 653 O O . ASP A 1 85 ? 11.604 6.268 0.884 1.00 55.91 85 ASP A O 1
ATOM 657 N N . THR A 1 86 ? 9.838 4.987 1.337 1.00 62.91 86 THR A N 1
ATOM 658 C CA . THR A 1 86 ? 9.617 5.428 2.705 1.00 62.91 86 THR A CA 1
ATOM 659 C C . THR A 1 86 ? 10.232 4.392 3.630 1.00 62.91 86 THR A C 1
ATOM 661 O O . THR A 1 86 ? 9.930 4.366 4.812 1.00 62.91 86 THR A O 1
ATOM 664 N N . SER A 1 87 ? 11.069 3.488 3.107 1.00 65.94 87 SER A N 1
ATOM 665 C CA . SER A 1 87 ? 11.684 2.401 3.866 1.00 65.94 87 SER A CA 1
ATOM 666 C C . SER A 1 87 ? 12.512 2.947 5.029 1.00 65.94 87 SER A C 1
ATOM 668 O O . SER A 1 87 ? 12.490 2.359 6.105 1.00 65.94 87 SER A O 1
ATOM 670 N N . ASN A 1 88 ? 13.120 4.125 4.846 1.00 71.56 88 ASN A N 1
ATOM 671 C CA . ASN A 1 88 ? 13.827 4.884 5.883 1.00 71.56 88 ASN A CA 1
ATOM 672 C C . ASN A 1 88 ? 12.966 5.931 6.617 1.00 71.56 88 ASN A C 1
ATOM 674 O O . ASN A 1 88 ? 13.499 6.736 7.376 1.00 71.56 88 ASN A O 1
ATOM 678 N N . HIS A 1 89 ? 11.656 5.976 6.376 1.00 82.62 89 HIS A N 1
ATOM 679 C CA . HIS A 1 89 ? 10.759 6.947 6.999 1.00 82.62 89 HIS A CA 1
ATOM 680 C C . HIS A 1 89 ? 10.050 6.361 8.218 1.00 82.62 89 HIS A C 1
ATOM 682 O O . HIS A 1 89 ? 9.964 5.149 8.426 1.00 82.62 89 HIS A O 1
ATOM 688 N N . PHE A 1 90 ? 9.500 7.260 9.022 1.00 83.81 90 PHE A N 1
ATOM 689 C CA . PHE A 1 90 ? 8.829 6.937 10.267 1.00 83.81 90 PHE A CA 1
ATOM 690 C C . PHE A 1 90 ? 7.328 6.850 10.031 1.00 83.81 90 PHE A C 1
ATOM 692 O O . PHE A 1 90 ? 6.681 7.836 9.681 1.00 83.81 90 PHE A O 1
ATOM 699 N N . HIS A 1 91 ? 6.775 5.651 10.188 1.00 87.62 91 HIS A N 1
ATOM 700 C CA . HIS A 1 91 ? 5.377 5.384 9.880 1.00 87.62 91 HIS A CA 1
ATOM 701 C C . HIS A 1 91 ? 4.516 5.422 11.130 1.00 87.62 91 HIS A C 1
ATOM 703 O O . HIS A 1 91 ? 4.781 4.729 12.111 1.00 87.62 91 HIS A O 1
ATOM 709 N N . VAL A 1 92 ? 3.431 6.171 11.035 1.00 89.19 92 VAL A N 1
ATOM 710 C CA . VAL A 1 92 ? 2.376 6.301 12.026 1.00 89.19 92 VAL A CA 1
ATOM 711 C C . VAL A 1 92 ? 1.143 5.579 11.498 1.00 89.19 92 VAL A C 1
ATOM 713 O O . VAL A 1 92 ? 0.679 5.827 10.385 1.00 89.19 92 VAL A O 1
ATOM 716 N N . PHE A 1 93 ? 0.626 4.650 12.287 1.00 90.62 93 PHE A N 1
ATOM 717 C CA . PHE A 1 93 ? -0.683 4.049 12.098 1.00 90.62 93 PHE A CA 1
ATOM 718 C C . PHE A 1 93 ? -1.752 5.007 12.618 1.00 90.62 93 PHE A C 1
ATOM 720 O O . PHE A 1 93 ? -1.617 5.531 13.722 1.00 90.62 93 PHE A O 1
ATOM 727 N N . VAL A 1 94 ? -2.818 5.192 11.841 1.00 91.44 94 VAL A N 1
ATOM 728 C CA . VAL A 1 94 ? -3.987 5.990 12.223 1.00 91.44 94 VAL A CA 1
ATOM 729 C C . VAL A 1 94 ? -5.225 5.106 12.106 1.00 91.44 94 VAL A C 1
ATOM 731 O O . VAL A 1 94 ? -5.627 4.752 11.003 1.00 91.44 94 VAL A O 1
ATOM 734 N N . GLY A 1 95 ? -5.793 4.696 13.230 1.00 89.56 95 GLY A N 1
ATOM 735 C CA . GLY A 1 95 ? -6.975 3.846 13.337 1.00 89.56 95 GLY A CA 1
ATOM 736 C C . GLY A 1 95 ? -8.218 4.610 13.778 1.00 89.56 95 GLY A C 1
ATOM 737 O O . GLY A 1 95 ? -8.162 5.806 14.061 1.00 89.56 95 GLY A O 1
ATOM 738 N N . ASP A 1 96 ? -9.332 3.881 13.835 1.00 89.75 96 ASP A N 1
ATOM 739 C CA . ASP A 1 96 ? -10.648 4.382 14.250 1.00 89.75 96 ASP A CA 1
ATOM 740 C C . ASP A 1 96 ? -11.176 5.546 13.394 1.00 89.75 96 ASP A C 1
ATOM 742 O O . ASP A 1 96 ? -12.027 6.329 13.816 1.00 89.75 96 ASP A O 1
ATOM 746 N N . LEU A 1 97 ? -10.708 5.617 12.145 1.00 88.12 97 LEU A N 1
ATOM 747 C CA . LEU A 1 97 ? -11.120 6.625 11.181 1.00 88.12 97 LEU A CA 1
ATOM 748 C C . LEU A 1 97 ? -12.586 6.440 10.789 1.00 88.12 97 LEU A C 1
ATOM 750 O O . LEU A 1 97 ? -13.040 5.324 10.514 1.00 88.12 97 LEU A O 1
ATOM 754 N N . SER A 1 98 ? -13.305 7.555 10.675 1.00 85.62 98 SER A N 1
ATOM 755 C CA . SER A 1 98 ? -14.637 7.558 10.075 1.00 85.62 98 SER A CA 1
ATOM 756 C C . SER A 1 98 ? -14.566 7.157 8.592 1.00 85.62 98 SER A C 1
ATOM 758 O O . SER A 1 98 ? -13.587 7.481 7.913 1.00 85.62 98 SER A O 1
ATOM 760 N N . PRO A 1 99 ? -15.563 6.429 8.051 1.00 81.62 99 PRO A N 1
ATOM 761 C CA . PRO A 1 99 ? -15.574 6.019 6.646 1.00 81.62 99 PRO A CA 1
ATOM 762 C C . PRO A 1 99 ? -15.564 7.183 5.646 1.00 81.62 99 PRO A C 1
ATOM 764 O O . PRO A 1 99 ? -15.174 6.971 4.498 1.00 81.62 99 PRO A O 1
ATOM 767 N N . GLU A 1 100 ? -15.970 8.381 6.073 1.00 84.69 100 GLU A N 1
ATOM 768 C CA . GLU A 1 100 ? -15.912 9.618 5.285 1.00 84.69 100 GLU A CA 1
ATOM 769 C C . GLU A 1 100 ? -14.495 10.198 5.157 1.00 84.69 100 GLU A C 1
ATOM 771 O O . GLU A 1 100 ? -14.232 10.954 4.227 1.00 84.69 100 GLU A O 1
ATOM 776 N N . ILE A 1 101 ? -13.565 9.810 6.041 1.00 86.50 101 ILE A N 1
ATOM 777 C CA . ILE A 1 101 ? -12.205 10.351 6.053 1.00 86.50 101 ILE A CA 1
ATOM 778 C C . ILE A 1 101 ? -11.413 9.870 4.844 1.00 86.50 101 ILE A C 1
ATOM 780 O O . ILE A 1 101 ? -11.230 8.669 4.598 1.00 86.50 101 ILE A O 1
ATOM 784 N N . THR A 1 102 ? -10.883 10.841 4.108 1.00 85.44 102 THR A N 1
ATOM 785 C CA . THR A 1 102 ? -10.042 10.615 2.943 1.00 85.44 102 THR A CA 1
ATOM 786 C C . THR A 1 102 ? -8.559 10.725 3.286 1.00 85.44 102 THR A C 1
ATOM 788 O O . THR A 1 102 ? -8.138 11.070 4.389 1.00 85.44 102 THR A O 1
ATOM 791 N N . THR A 1 103 ? -7.722 10.385 2.307 1.00 84.69 103 THR A N 1
ATOM 792 C CA . THR A 1 103 ? -6.268 10.534 2.450 1.00 84.69 103 THR A CA 1
ATOM 793 C C . THR A 1 103 ? -5.857 12.004 2.556 1.00 84.69 103 THR A C 1
ATOM 795 O O . THR A 1 103 ? -4.871 12.310 3.224 1.00 84.69 103 THR A O 1
ATOM 798 N N . GLU A 1 104 ? -6.619 12.910 1.944 1.00 84.94 104 GLU A N 1
ATOM 799 C CA . GLU A 1 104 ? -6.378 14.352 1.999 1.00 84.94 104 GLU A CA 1
ATOM 800 C C . GLU A 1 104 ? -6.681 14.909 3.391 1.00 84.94 104 GLU A C 1
ATOM 802 O O . GLU A 1 104 ? -5.860 15.652 3.924 1.00 84.94 104 GLU A O 1
ATOM 807 N N . ASP A 1 105 ? -7.766 14.455 4.026 1.00 87.69 105 ASP A N 1
ATOM 808 C CA . ASP A 1 105 ? -8.122 14.839 5.399 1.00 87.69 105 ASP A CA 1
ATOM 809 C C . ASP A 1 105 ? -7.041 14.432 6.401 1.00 87.69 105 ASP A C 1
ATOM 811 O O . ASP A 1 105 ? -6.610 15.237 7.224 1.00 87.69 105 ASP A O 1
ATOM 815 N N . ILE A 1 106 ? -6.535 13.196 6.298 1.00 89.31 106 ILE A N 1
ATOM 816 C CA . ILE A 1 106 ? -5.406 12.752 7.125 1.00 89.31 106 ILE A CA 1
ATOM 817 C C . ILE A 1 106 ? -4.184 13.628 6.857 1.00 89.31 106 ILE A C 1
ATOM 819 O O . ILE A 1 106 ? -3.513 14.066 7.786 1.00 89.31 106 ILE A O 1
ATOM 823 N N . LYS A 1 107 ? -3.867 13.901 5.593 1.00 87.81 107 LYS A N 1
ATOM 824 C CA . LYS A 1 107 ? -2.691 14.704 5.262 1.00 87.81 107 LYS A CA 1
ATOM 825 C C . LYS A 1 107 ? -2.798 16.122 5.830 1.00 87.81 107 LYS A C 1
ATOM 827 O O . LYS A 1 107 ? -1.803 16.620 6.349 1.00 87.81 107 LYS A O 1
ATOM 832 N N . ALA A 1 108 ? -3.978 16.736 5.767 1.00 88.19 108 ALA A N 1
ATOM 833 C CA . ALA A 1 108 ? -4.249 18.051 6.339 1.00 88.19 108 ALA A CA 1
ATOM 834 C C . ALA A 1 108 ? -4.158 18.034 7.872 1.00 88.19 108 ALA A C 1
ATOM 836 O O . ALA A 1 108 ? -3.479 18.877 8.453 1.00 88.19 108 ALA A O 1
ATOM 837 N N . ALA A 1 109 ? -4.758 17.032 8.519 1.00 87.81 109 ALA A N 1
ATOM 838 C CA . ALA A 1 109 ? -4.742 16.890 9.972 1.00 87.81 109 ALA A CA 1
ATOM 839 C C . ALA A 1 109 ? -3.329 16.658 10.534 1.00 87.81 109 ALA A C 1
ATOM 841 O O . ALA A 1 109 ? -3.024 17.111 11.631 1.00 87.81 109 ALA A O 1
ATOM 842 N N . PHE A 1 110 ? -2.455 15.982 9.782 1.00 88.81 110 PHE A N 1
ATOM 843 C CA . PHE A 1 110 ? -1.089 15.664 10.210 1.00 88.81 110 PHE A CA 1
ATOM 844 C C . PHE A 1 110 ? -0.026 16.669 9.723 1.00 88.81 110 PHE A C 1
ATOM 846 O O . PHE A 1 110 ? 1.111 16.624 10.191 1.00 88.81 110 PHE A O 1
ATOM 853 N N . ALA A 1 111 ? -0.381 17.598 8.827 1.00 88.19 111 ALA A N 1
ATOM 854 C CA . ALA A 1 111 ? 0.503 18.658 8.336 1.00 88.19 111 ALA A CA 1
ATOM 855 C C . ALA A 1 111 ? 1.127 19.568 9.420 1.00 88.19 111 ALA A C 1
ATOM 857 O O . ALA A 1 111 ? 2.303 19.904 9.264 1.00 88.19 111 ALA A O 1
ATOM 858 N N . PRO A 1 112 ? 0.427 19.975 10.503 1.00 89.94 112 PRO A N 1
ATOM 859 C CA . PRO A 1 112 ? 1.012 20.881 11.498 1.00 89.94 112 PRO A CA 1
ATOM 860 C C . PRO A 1 112 ? 2.111 20.241 12.360 1.00 89.94 112 PRO A C 1
ATOM 862 O O . PRO A 1 112 ? 2.912 20.964 12.942 1.00 89.94 112 PRO A O 1
ATOM 865 N N . PHE A 1 113 ? 2.189 18.908 12.432 1.00 86.00 113 PHE A N 1
ATOM 866 C CA . PHE A 1 113 ? 3.192 18.205 13.250 1.00 86.00 113 PHE A CA 1
ATOM 867 C C . PHE A 1 113 ? 4.524 17.998 12.533 1.00 86.00 113 PHE A C 1
ATOM 869 O O . PHE A 1 113 ? 5.523 17.681 13.170 1.00 86.00 113 PHE A O 1
ATOM 876 N N . GLY A 1 114 ? 4.544 18.152 11.210 1.00 82.44 114 GLY A N 1
ATOM 877 C CA . GLY A 1 114 ? 5.757 18.015 10.423 1.00 82.44 114 GLY A CA 1
ATOM 878 C C . GLY A 1 114 ? 5.486 17.670 8.969 1.00 82.44 114 GLY A C 1
ATOM 879 O O . GLY A 1 114 ? 4.355 17.448 8.525 1.00 82.44 114 GLY A O 1
ATOM 880 N N . ARG A 1 115 ? 6.565 17.610 8.190 1.00 82.12 115 ARG A N 1
ATOM 881 C CA . ARG A 1 115 ? 6.466 17.341 6.757 1.00 82.12 115 ARG A CA 1
ATOM 882 C C . ARG A 1 115 ? 6.154 15.861 6.531 1.00 82.12 115 ARG A C 1
ATOM 884 O O . ARG A 1 115 ? 7.021 15.001 6.680 1.00 82.12 115 ARG A O 1
ATOM 891 N N . THR A 1 116 ? 4.925 15.565 6.117 1.00 84.44 116 THR A N 1
ATOM 892 C CA . THR A 1 116 ? 4.519 14.206 5.738 1.00 84.44 116 THR A CA 1
ATOM 893 C C . THR A 1 116 ? 5.088 13.838 4.364 1.00 84.44 116 THR A C 1
ATOM 895 O O . THR A 1 116 ? 4.993 14.586 3.386 1.00 84.44 116 THR A O 1
ATOM 898 N N . SER A 1 117 ? 5.736 12.679 4.278 1.00 81.38 117 SER A N 1
ATOM 899 C CA . SER A 1 117 ? 6.321 12.148 3.045 1.00 81.38 117 SER A CA 1
ATOM 900 C C . SER A 1 117 ? 5.293 11.421 2.188 1.00 81.38 117 SER A C 1
ATOM 902 O O . SER A 1 117 ? 5.348 11.527 0.963 1.00 81.38 117 SER A O 1
ATOM 904 N N . ASP A 1 118 ? 4.403 10.678 2.845 1.00 83.62 118 ASP A N 1
ATOM 905 C CA . ASP A 1 118 ? 3.341 9.870 2.250 1.00 83.62 118 ASP A CA 1
ATOM 906 C C . ASP A 1 118 ? 2.199 9.705 3.261 1.00 83.62 118 ASP A C 1
ATOM 908 O O . ASP A 1 118 ? 2.448 9.625 4.464 1.00 83.62 118 ASP A O 1
ATOM 912 N N . ALA A 1 119 ? 0.959 9.651 2.789 1.00 86.44 119 ALA A N 1
ATOM 913 C CA . ALA A 1 119 ? -0.206 9.351 3.612 1.00 86.44 119 ALA A CA 1
ATOM 914 C C . ALA A 1 119 ? -1.188 8.518 2.790 1.00 86.44 119 ALA A C 1
ATOM 916 O O . ALA A 1 119 ? -1.337 8.743 1.590 1.00 86.44 119 ALA A O 1
ATOM 917 N N . ARG A 1 120 ? -1.865 7.559 3.426 1.00 85.25 120 ARG A N 1
ATOM 918 C CA . ARG A 1 120 ? -2.835 6.688 2.756 1.00 85.25 120 ARG A CA 1
ATOM 919 C C . ARG A 1 120 ? -3.888 6.154 3.712 1.00 85.25 120 ARG A C 1
ATOM 921 O O . ARG A 1 120 ? -3.554 5.516 4.706 1.00 85.25 120 ARG A O 1
ATOM 928 N N . VAL A 1 121 ? -5.156 6.281 3.329 1.00 86.88 121 VAL A N 1
ATOM 929 C CA . VAL A 1 121 ? -6.262 5.513 3.924 1.00 86.88 121 VAL A CA 1
ATOM 930 C C . VAL A 1 121 ? -6.323 4.129 3.289 1.00 86.88 121 VAL A C 1
ATOM 932 O O . VAL A 1 121 ? -6.266 3.986 2.065 1.00 86.88 121 VAL A O 1
ATOM 935 N N . VAL A 1 122 ? -6.446 3.087 4.108 1.00 80.94 122 VAL A N 1
ATOM 936 C CA . VAL A 1 122 ? -6.654 1.734 3.601 1.00 80.94 122 VAL A CA 1
ATOM 937 C C . VAL A 1 122 ? -8.127 1.544 3.285 1.00 80.94 122 VAL A C 1
ATOM 939 O O . VAL A 1 122 ? -8.983 1.602 4.164 1.00 80.94 122 VAL A O 1
ATOM 942 N N . LYS A 1 123 ? -8.409 1.286 2.011 1.00 80.88 123 LYS A N 1
ATOM 943 C CA . LYS A 1 123 ? -9.740 0.946 1.519 1.00 80.88 123 LYS A CA 1
ATOM 944 C C . LYS A 1 123 ? -9.786 -0.525 1.132 1.00 80.88 123 LYS A C 1
ATOM 946 O O . LYS A 1 123 ? -8.770 -1.133 0.787 1.00 80.88 123 LYS A O 1
ATOM 951 N N . ASP A 1 124 ? -10.963 -1.108 1.243 1.00 73.81 124 ASP A N 1
ATOM 952 C CA . ASP A 1 124 ? -11.249 -2.431 0.735 1.00 73.81 124 ASP A CA 1
ATOM 953 C C . ASP A 1 124 ? -11.229 -2.416 -0.798 1.00 73.81 124 ASP A C 1
ATOM 955 O O . ASP A 1 124 ? -11.875 -1.580 -1.423 1.00 73.81 124 ASP A O 1
ATOM 959 N N . MET A 1 125 ? -10.455 -3.317 -1.408 1.00 64.94 125 MET A N 1
ATOM 960 C CA . MET A 1 125 ? -10.259 -3.333 -2.862 1.00 64.94 125 MET A CA 1
ATOM 961 C C . MET A 1 125 ? -11.490 -3.822 -3.630 1.00 64.94 125 MET A C 1
ATOM 963 O O . MET A 1 125 ? -11.601 -3.536 -4.816 1.00 64.94 125 MET A O 1
ATOM 967 N N . VAL A 1 126 ? -12.394 -4.555 -2.973 1.00 61.16 126 VAL A N 1
ATOM 968 C CA . VAL A 1 126 ? -13.603 -5.097 -3.603 1.00 61.16 126 VAL A CA 1
ATOM 969 C C . VAL A 1 126 ? -14.741 -4.092 -3.494 1.00 61.16 126 VAL A C 1
ATOM 971 O O . VAL A 1 126 ? -15.428 -3.819 -4.471 1.00 61.16 126 VAL A O 1
ATOM 974 N N . THR A 1 127 ? -14.932 -3.516 -2.307 1.00 74.00 127 THR A N 1
ATOM 975 C CA . THR A 1 127 ? -16.077 -2.628 -2.042 1.00 74.00 127 THR A CA 1
ATOM 976 C C . THR A 1 127 ? -15.754 -1.140 -2.173 1.00 74.00 127 THR A C 1
ATOM 978 O O . THR A 1 127 ? -16.663 -0.314 -2.146 1.00 74.00 127 THR A O 1
ATOM 981 N N . GLY A 1 128 ? -14.472 -0.768 -2.258 1.00 71.19 128 GLY A N 1
ATOM 982 C CA . GLY A 1 128 ? -14.012 0.624 -2.297 1.00 71.19 128 GLY A CA 1
ATOM 983 C C . GLY A 1 128 ? -14.181 1.389 -0.977 1.00 71.19 128 GLY A C 1
ATOM 984 O O . GLY A 1 128 ? -13.771 2.548 -0.882 1.00 71.19 128 GLY A O 1
ATOM 985 N N . LYS A 1 129 ? -14.765 0.766 0.055 1.00 75.38 129 LYS A N 1
ATOM 986 C CA . LYS A 1 129 ? -15.044 1.397 1.350 1.00 75.38 129 LYS A CA 1
ATOM 987 C C . LYS A 1 129 ? -13.787 1.486 2.213 1.00 75.38 129 LYS A C 1
ATOM 989 O O . LYS A 1 129 ? -12.927 0.609 2.164 1.00 75.38 129 LYS A O 1
ATOM 994 N N . SER A 1 130 ? -13.675 2.535 3.025 1.00 81.62 130 SER A N 1
ATOM 995 C CA . SER A 1 130 ? -12.589 2.664 4.005 1.00 81.62 130 SER A CA 1
ATOM 996 C C . SER A 1 130 ? -12.641 1.526 5.023 1.00 81.62 130 SER A C 1
ATOM 998 O O . SER A 1 130 ? -13.711 1.188 5.526 1.00 81.62 130 SER A O 1
ATOM 1000 N N . LYS A 1 131 ? -11.480 0.956 5.358 1.00 81.31 131 LYS A N 1
ATOM 1001 C CA . LYS A 1 131 ? -11.351 -0.024 6.445 1.00 81.31 131 LYS A CA 1
ATOM 1002 C C . LYS A 1 131 ? -11.276 0.632 7.827 1.00 81.31 131 LYS A C 1
ATOM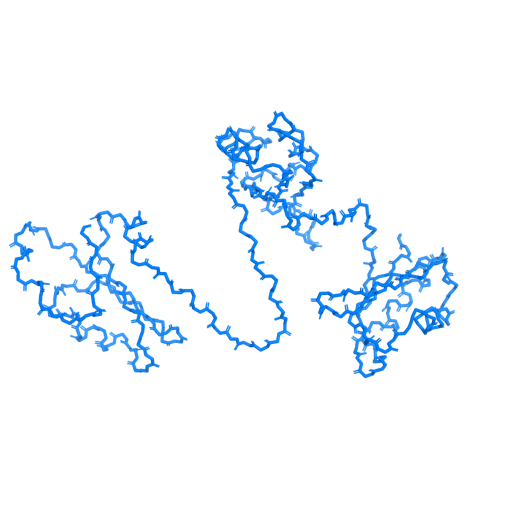 1004 O O . LYS A 1 131 ? -11.078 -0.067 8.814 1.00 81.31 131 LYS A O 1
ATOM 1009 N N . GLY A 1 132 ? -11.398 1.959 7.898 1.00 84.25 132 GLY A N 1
ATOM 1010 C CA . GLY A 1 132 ? -11.338 2.710 9.153 1.00 84.25 132 GLY A CA 1
ATOM 1011 C C . GLY A 1 132 ? -9.921 2.867 9.706 1.00 84.25 132 GLY A C 1
ATOM 1012 O O . GLY A 1 132 ? -9.749 3.171 10.882 1.00 84.25 132 GLY A O 1
ATOM 1013 N N . TYR A 1 133 ? -8.894 2.656 8.879 1.00 87.75 133 TYR A N 1
ATOM 1014 C CA . TYR A 1 133 ? -7.509 2.917 9.258 1.00 87.75 133 TYR A CA 1
ATOM 1015 C C . TYR A 1 133 ? -6.655 3.360 8.067 1.00 87.75 133 TYR A C 1
ATOM 1017 O O . TYR A 1 133 ? -6.986 3.129 6.901 1.00 87.75 133 TYR A O 1
ATOM 1025 N N . GLY A 1 134 ? -5.533 3.994 8.370 1.00 89.06 134 GLY A N 1
ATOM 1026 C CA . GLY A 1 134 ? -4.584 4.543 7.424 1.00 89.06 134 GLY A CA 1
ATOM 1027 C C . GLY A 1 134 ? -3.173 4.585 7.993 1.00 89.06 134 GLY A C 1
ATOM 1028 O O . GLY A 1 134 ? -2.910 4.176 9.125 1.00 89.06 134 GLY A O 1
ATOM 1029 N N . PHE A 1 135 ? -2.258 5.069 7.168 1.00 90.31 135 PHE A N 1
ATOM 1030 C CA . PHE A 1 135 ? -0.854 5.227 7.503 1.00 90.31 135 PHE A CA 1
ATOM 1031 C C . PHE A 1 135 ? -0.374 6.601 7.063 1.00 90.31 135 PHE A C 1
ATOM 1033 O O . PHE A 1 135 ? -0.719 7.059 5.974 1.00 90.31 135 PHE A O 1
ATOM 1040 N N . VAL A 1 136 ? 0.450 7.225 7.895 1.00 90.88 136 VAL A N 1
ATOM 1041 C CA . VAL A 1 136 ? 1.147 8.477 7.601 1.00 90.88 136 VAL A CA 1
ATOM 1042 C C . VAL A 1 136 ? 2.633 8.233 7.777 1.00 90.88 136 VAL A C 1
ATOM 1044 O O . VAL A 1 136 ? 3.048 7.572 8.718 1.00 90.88 136 VAL A O 1
ATOM 1047 N N . SER A 1 137 ? 3.442 8.732 6.859 1.00 87.94 137 SER A N 1
ATOM 1048 C CA . SER A 1 137 ? 4.892 8.573 6.869 1.00 87.94 137 SER A CA 1
ATOM 1049 C C . SER A 1 137 ? 5.529 9.943 7.024 1.00 87.94 137 SER A C 1
ATOM 1051 O O . SER A 1 137 ? 5.203 10.853 6.261 1.00 87.94 137 SER A O 1
ATOM 1053 N N . PHE A 1 138 ? 6.448 10.082 7.969 1.00 87.81 138 PHE A N 1
ATOM 1054 C CA . PHE A 1 138 ? 7.208 11.302 8.223 1.00 87.81 138 PHE A CA 1
ATOM 1055 C C . PHE A 1 138 ? 8.683 11.104 7.890 1.00 87.81 138 PHE A C 1
ATOM 1057 O O . PHE A 1 138 ? 9.225 10.009 8.047 1.00 87.81 138 PHE A O 1
ATOM 1064 N N . PHE A 1 139 ? 9.343 12.187 7.480 1.00 83.62 139 PHE A N 1
ATOM 1065 C CA . PHE A 1 139 ? 10.793 12.184 7.270 1.00 83.62 139 PHE A CA 1
ATOM 1066 C C . PHE A 1 139 ? 11.564 12.074 8.592 1.00 83.62 139 PHE A C 1
ATOM 1068 O O . PHE A 1 139 ? 12.592 11.407 8.646 1.00 83.62 139 PHE A O 1
ATOM 1075 N N . ASN A 1 140 ? 11.041 12.679 9.663 1.00 84.25 140 ASN A N 1
ATOM 1076 C CA . ASN A 1 140 ? 11.702 12.743 10.963 1.00 84.25 140 ASN A CA 1
ATOM 1077 C C . ASN A 1 140 ? 10.953 11.917 12.012 1.00 84.25 140 ASN A C 1
ATOM 1079 O O . ASN A 1 140 ? 9.723 11.946 12.086 1.00 84.25 140 ASN A O 1
ATOM 1083 N N . LYS A 1 141 ? 11.710 11.233 12.880 1.00 83.69 141 LYS A N 1
ATOM 1084 C CA . LYS A 1 141 ? 11.151 10.473 14.008 1.00 83.69 141 LYS A CA 1
ATOM 1085 C C . LYS A 1 141 ? 10.402 11.377 14.982 1.00 83.69 141 LYS A C 1
ATOM 1087 O O . LYS A 1 141 ? 9.328 11.016 15.443 1.00 83.69 141 LYS A O 1
ATOM 1092 N N . TRP A 1 142 ? 10.979 12.541 15.275 1.00 87.81 142 TRP A N 1
ATOM 1093 C CA . TRP A 1 142 ? 10.432 13.501 16.231 1.00 87.81 142 TRP A CA 1
ATOM 1094 C C . TRP A 1 142 ? 9.042 13.999 15.816 1.00 87.81 142 TRP A C 1
ATOM 1096 O O . TRP A 1 142 ? 8.128 14.023 16.638 1.00 87.81 142 TRP A O 1
ATOM 1106 N N . ASP A 1 143 ? 8.859 14.316 14.532 1.00 88.06 143 ASP A N 1
ATOM 1107 C CA . ASP A 1 143 ? 7.574 14.748 13.969 1.00 88.06 143 ASP A CA 1
ATOM 1108 C C . ASP A 1 143 ? 6.520 13.635 14.083 1.00 88.06 143 ASP A C 1
ATOM 1110 O O . ASP A 1 143 ? 5.392 13.876 14.512 1.00 88.06 143 ASP A O 1
ATOM 1114 N N . ALA A 1 144 ? 6.902 12.390 13.765 1.00 87.19 144 ALA A N 1
ATOM 1115 C CA . ALA A 1 144 ? 6.025 11.228 13.906 1.00 87.19 144 ALA A CA 1
ATOM 1116 C C . ALA A 1 144 ? 5.617 10.974 15.365 1.00 87.19 144 ALA A C 1
ATOM 1118 O O . ALA A 1 144 ? 4.454 10.683 15.638 1.00 87.19 144 ALA A O 1
ATOM 1119 N N . GLU A 1 145 ? 6.554 11.096 16.305 1.00 88.44 145 GLU A N 1
ATOM 1120 C CA . GLU A 1 145 ? 6.303 10.888 17.732 1.00 88.44 145 GLU A CA 1
ATOM 1121 C C . GLU A 1 145 ? 5.388 11.974 18.314 1.00 88.44 145 GLU A C 1
ATOM 1123 O O . GLU A 1 145 ? 4.445 11.661 19.044 1.00 88.44 145 GLU A O 1
ATOM 1128 N N . ASN A 1 146 ? 5.603 13.236 17.929 1.00 89.81 146 ASN A N 1
ATOM 1129 C CA . ASN A 1 146 ? 4.715 14.343 18.284 1.00 89.81 146 ASN A CA 1
ATOM 1130 C C . ASN A 1 146 ? 3.312 14.142 17.718 1.00 89.81 146 ASN A C 1
ATOM 1132 O O . ASN A 1 146 ? 2.331 14.307 18.442 1.00 89.81 146 ASN A O 1
ATOM 1136 N N . ALA A 1 147 ? 3.210 13.737 16.451 1.00 89.69 147 ALA A N 1
ATOM 1137 C CA . ALA A 1 147 ? 1.930 13.433 15.834 1.00 89.69 147 ALA A CA 1
ATOM 1138 C C . ALA A 1 147 ? 1.205 12.296 16.568 1.00 89.69 147 ALA A C 1
ATOM 1140 O O . ALA A 1 147 ? 0.007 12.400 16.810 1.00 89.69 147 ALA A O 1
ATOM 1141 N N . ILE A 1 148 ? 1.908 11.229 16.973 1.00 88.38 148 ILE A N 1
ATOM 1142 C CA . ILE A 1 148 ? 1.303 10.137 17.748 1.00 88.38 148 ILE A CA 1
ATOM 1143 C C . ILE A 1 148 ? 0.737 10.659 19.071 1.00 88.38 148 ILE A C 1
ATOM 1145 O O . ILE A 1 148 ? -0.421 10.381 19.370 1.00 88.38 148 ILE A O 1
ATOM 1149 N N . GLN A 1 149 ? 1.513 11.428 19.834 1.00 87.56 149 GLN A N 1
ATOM 1150 C CA . GLN A 1 149 ? 1.092 11.904 21.153 1.00 87.56 149 GLN A CA 1
ATOM 1151 C C . GLN A 1 149 ? -0.053 12.919 21.085 1.00 87.56 149 GLN A C 1
ATOM 1153 O O . GLN A 1 149 ? -0.986 12.840 21.876 1.00 87.56 149 GLN A O 1
ATOM 1158 N N . GLN A 1 150 ? -0.002 13.855 20.137 1.00 86.56 150 GLN A N 1
ATOM 1159 C CA . GLN A 1 150 ? -0.960 14.960 20.078 1.00 86.56 150 GLN A CA 1
ATOM 1160 C C . GLN A 1 150 ? -2.255 14.600 19.341 1.00 86.56 150 GLN A C 1
ATOM 1162 O O . GLN A 1 150 ? -3.316 15.105 19.701 1.00 86.56 150 GLN A O 1
ATOM 1167 N N . MET A 1 151 ? -2.189 13.718 18.336 1.00 88.75 151 MET A N 1
ATOM 1168 C CA . MET A 1 151 ? -3.367 13.301 17.563 1.00 88.75 151 MET A CA 1
ATOM 1169 C C . MET A 1 151 ? -4.071 12.068 18.133 1.00 88.75 151 MET A C 1
ATOM 1171 O O . MET A 1 151 ? -5.192 11.763 17.726 1.00 88.75 151 MET A O 1
ATOM 1175 N N . GLY A 1 152 ? -3.450 11.354 19.074 1.00 89.44 152 GLY A N 1
ATOM 1176 C CA . GLY A 1 152 ? -4.075 10.214 19.736 1.00 89.44 152 GLY A CA 1
ATOM 1177 C C . GLY A 1 152 ? -5.300 10.642 20.540 1.00 89.44 152 GLY A C 1
ATOM 1178 O O . GLY A 1 152 ? -5.189 11.415 21.483 1.00 89.44 152 GLY A O 1
ATOM 1179 N N . GLY A 1 153 ? -6.478 10.142 20.170 1.00 83.88 153 GLY A N 1
ATOM 1180 C CA . GLY A 1 153 ? -7.747 10.482 20.815 1.00 83.88 153 GLY A CA 1
ATOM 1181 C C . GLY A 1 153 ? -8.390 11.783 20.323 1.00 83.88 153 GLY A C 1
ATOM 1182 O O . GLY A 1 153 ? -9.444 12.156 20.840 1.00 83.88 153 GLY A O 1
ATOM 1183 N N . GLN A 1 154 ? -7.811 12.465 19.328 1.00 88.44 154 GLN A N 1
ATOM 1184 C CA . GLN A 1 154 ? -8.413 13.660 18.726 1.00 88.44 154 GLN A CA 1
ATOM 1185 C C . GLN A 1 154 ? -9.589 13.312 17.815 1.00 88.44 154 GLN A C 1
ATOM 1187 O O . GLN A 1 154 ? -9.636 12.239 17.216 1.00 88.44 154 GLN A O 1
ATOM 1192 N N . TRP A 1 155 ? -10.536 14.237 17.683 1.00 86.25 155 TRP A N 1
ATOM 1193 C CA . TRP A 1 155 ? -11.716 14.055 16.840 1.00 86.25 155 TRP A CA 1
ATOM 1194 C C . TRP A 1 155 ? -11.407 14.363 15.369 1.00 86.25 155 TRP A C 1
ATOM 1196 O O . TRP A 1 155 ? -10.957 15.458 15.042 1.00 86.25 155 TRP A O 1
ATOM 1206 N N . LEU A 1 156 ? -11.693 13.413 14.474 1.00 85.56 156 LEU A N 1
ATOM 1207 C CA . LEU A 1 156 ? -11.567 13.563 13.022 1.00 85.56 156 LEU A CA 1
ATOM 1208 C C . LEU A 1 156 ? -12.758 12.887 12.320 1.00 85.56 156 LEU A C 1
ATOM 1210 O O . LEU A 1 156 ? -12.967 11.681 12.458 1.00 85.56 156 LEU A O 1
ATOM 1214 N N . GLY A 1 157 ? -13.558 13.661 11.575 1.00 74.62 157 GLY A N 1
ATOM 1215 C CA . GLY A 1 157 ? -14.730 13.141 10.845 1.00 74.62 157 GLY A CA 1
ATOM 1216 C C . GLY A 1 157 ? -15.778 12.490 11.750 1.00 74.62 157 GLY A C 1
ATOM 1217 O O . GLY A 1 157 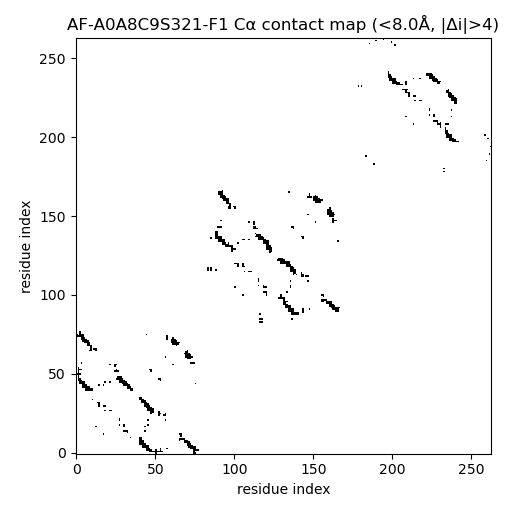? -16.330 11.450 11.411 1.00 74.62 157 GLY A O 1
ATOM 1218 N N . GLY A 1 158 ? -15.976 13.034 12.955 1.00 81.81 158 GLY A N 1
ATOM 1219 C CA . GLY A 1 158 ? -16.983 12.549 13.906 1.00 81.81 158 GLY A CA 1
ATOM 1220 C C . GLY A 1 158 ? -16.567 11.357 14.775 1.00 81.81 158 GLY A C 1
ATOM 1221 O O . GLY A 1 158 ? -17.390 10.859 15.539 1.00 81.81 158 GLY A O 1
ATOM 1222 N N . ARG A 1 159 ? -15.309 10.898 14.706 1.00 85.12 159 ARG A N 1
ATOM 1223 C CA . ARG A 1 159 ? -14.769 9.853 15.594 1.00 85.12 159 ARG A CA 1
ATOM 1224 C C . ARG A 1 159 ? -13.436 10.271 16.191 1.00 85.12 159 ARG A C 1
ATOM 1226 O O . ARG A 1 159 ? -12.673 10.995 15.559 1.00 85.12 159 ARG A O 1
ATOM 1233 N N . GLN A 1 160 ? -13.143 9.784 17.393 1.00 87.62 160 GLN A N 1
ATOM 1234 C CA . GLN A 1 160 ? -11.801 9.898 17.952 1.00 87.62 160 GLN A CA 1
ATOM 1235 C C . GLN A 1 160 ? -10.865 8.928 17.237 1.00 87.62 160 GLN A C 1
ATOM 1237 O O . GLN A 1 160 ? -11.156 7.736 17.145 1.00 87.62 160 GLN A O 1
ATOM 1242 N N . ILE A 1 161 ? -9.748 9.441 16.733 1.00 90.25 161 ILE A N 1
ATOM 1243 C CA . ILE A 1 161 ? -8.760 8.637 16.021 1.00 90.25 161 ILE A CA 1
ATOM 1244 C C . ILE A 1 161 ? -7.750 8.042 16.990 1.00 90.25 161 ILE A C 1
ATOM 1246 O O . ILE A 1 161 ? -7.427 8.619 18.028 1.00 90.25 161 ILE A O 1
ATOM 1250 N N . ARG A 1 162 ? -7.190 6.896 16.617 1.00 86.44 162 ARG A N 1
ATOM 1251 C CA . ARG A 1 162 ? -6.118 6.248 17.370 1.00 86.44 162 ARG A CA 1
ATOM 1252 C C . ARG A 1 162 ? -4.816 6.323 16.596 1.00 86.44 162 ARG A C 1
ATOM 1254 O O . ARG A 1 162 ? -4.734 5.819 15.484 1.00 86.44 162 ARG A O 1
ATOM 1261 N N . THR A 1 163 ? -3.769 6.867 17.194 1.00 90.50 163 THR A N 1
ATOM 1262 C CA . THR A 1 163 ? -2.433 6.916 16.592 1.00 90.50 163 THR A CA 1
ATOM 1263 C C . THR A 1 163 ? -1.487 5.940 17.282 1.00 90.50 163 THR A C 1
ATOM 1265 O O . THR A 1 163 ? -1.571 5.695 18.486 1.00 90.50 163 THR A O 1
ATOM 1268 N N . ASN A 1 164 ? -0.593 5.322 16.515 1.00 88.62 164 ASN A N 1
ATOM 1269 C CA . ASN A 1 164 ? 0.486 4.502 17.062 1.00 88.62 164 ASN A CA 1
ATOM 1270 C C . ASN A 1 164 ? 1.643 4.392 16.066 1.00 88.62 164 ASN A C 1
ATOM 1272 O O . ASN A 1 164 ? 1.487 4.733 14.895 1.00 88.62 164 ASN A O 1
ATOM 1276 N N . TRP A 1 165 ? 2.782 3.855 16.489 1.00 88.06 165 TRP A N 1
ATOM 1277 C CA . TRP A 1 165 ? 3.826 3.447 15.556 1.00 88.06 165 TRP A CA 1
ATOM 1278 C C . TRP A 1 165 ? 3.299 2.347 14.632 1.00 88.06 165 TRP A C 1
ATOM 1280 O O . TRP A 1 165 ? 2.706 1.360 15.076 1.00 88.06 165 TRP A O 1
ATOM 1290 N N . ALA A 1 166 ? 3.498 2.503 13.324 1.00 83.31 166 ALA A N 1
ATOM 1291 C CA . ALA A 1 166 ? 3.099 1.474 12.381 1.00 83.31 166 ALA A CA 1
ATOM 1292 C C . ALA A 1 166 ? 4.088 0.309 12.444 1.00 83.31 166 ALA A C 1
ATOM 1294 O O . ALA A 1 166 ? 5.278 0.450 12.159 1.00 83.31 166 ALA A O 1
ATOM 1295 N N . THR A 1 167 ? 3.581 -0.880 12.743 1.00 71.50 167 THR A N 1
ATOM 1296 C CA . THR A 1 167 ? 4.357 -2.107 12.599 1.00 71.50 167 THR A CA 1
ATOM 1297 C C . THR A 1 167 ? 4.409 -2.489 11.126 1.00 71.50 167 THR A C 1
ATOM 1299 O O . THR A 1 167 ? 3.441 -2.983 10.544 1.00 71.50 167 THR A O 1
ATOM 1302 N N . ARG A 1 168 ? 5.568 -2.279 10.494 1.00 52.50 168 ARG A N 1
ATOM 1303 C CA . ARG A 1 168 ? 5.872 -2.946 9.228 1.00 52.50 168 ARG A CA 1
ATOM 1304 C C . ARG A 1 168 ? 5.951 -4.441 9.532 1.00 52.50 168 ARG A C 1
ATOM 1306 O O . ARG A 1 168 ? 6.911 -4.904 10.138 1.00 52.50 168 ARG A O 1
ATOM 1313 N N . LYS A 1 169 ? 4.933 -5.209 9.133 1.00 43.81 169 LYS A N 1
ATOM 1314 C CA . LYS A 1 169 ? 5.138 -6.648 8.945 1.00 43.81 169 LYS A CA 1
ATOM 1315 C C . LYS A 1 169 ? 6.208 -6.759 7.854 1.00 43.81 169 LYS A C 1
ATOM 1317 O O . LYS A 1 169 ? 5.961 -6.210 6.776 1.00 43.81 169 LYS A O 1
ATOM 1322 N N . PRO A 1 170 ? 7.382 -7.369 8.105 1.00 33.84 170 PRO A N 1
ATOM 1323 C CA . PRO A 1 170 ? 8.306 -7.652 7.019 1.00 33.84 170 PRO A CA 1
ATOM 1324 C C . PRO A 1 170 ? 7.521 -8.412 5.952 1.00 33.84 170 PRO A C 1
ATOM 1326 O O . PRO A 1 170 ? 6.741 -9.314 6.271 1.00 33.84 170 PRO A O 1
ATOM 1329 N N . SER A 1 171 ? 7.637 -7.954 4.707 1.00 30.81 171 SER A N 1
ATOM 1330 C CA . SER A 1 171 ? 7.041 -8.610 3.552 1.00 30.81 171 SER A CA 1
ATOM 1331 C C . SER A 1 171 ? 7.416 -10.082 3.623 1.00 30.81 171 SER A C 1
ATOM 1333 O O . SER A 1 171 ? 8.593 -10.408 3.569 1.00 30.81 171 SER A O 1
ATOM 1335 N N . VAL A 1 172 ? 6.432 -10.956 3.802 1.00 32.38 172 VAL A N 1
ATOM 1336 C CA . VAL A 1 172 ? 6.620 -12.399 3.664 1.00 32.38 172 VAL A CA 1
ATOM 1337 C C . VAL A 1 172 ? 7.013 -12.665 2.207 1.00 32.38 172 VAL A C 1
ATOM 1339 O O . VAL A 1 172 ? 6.159 -12.465 1.334 1.00 32.38 1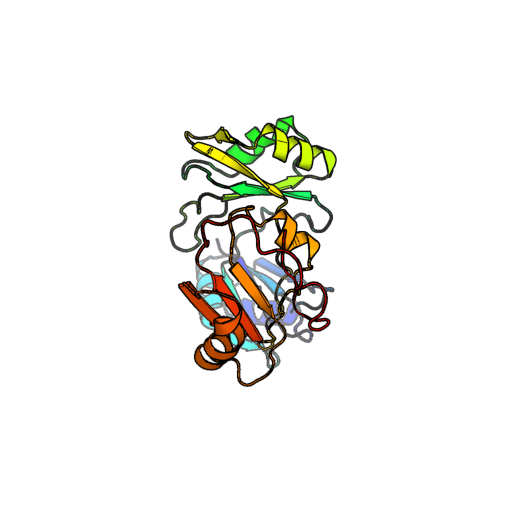72 VAL A O 1
ATOM 1342 N N . PRO A 1 173 ? 8.253 -13.094 1.890 1.00 34.84 173 PRO A N 1
ATOM 1343 C CA . PRO A 1 173 ? 8.473 -13.794 0.638 1.00 34.84 173 PRO A CA 1
ATOM 1344 C C . PRO A 1 173 ? 7.602 -15.052 0.675 1.00 34.84 173 PRO A C 1
ATOM 1346 O O . PRO A 1 173 ? 7.589 -15.803 1.650 1.00 34.84 173 PRO A O 1
ATOM 1349 N N . LYS A 1 174 ? 6.800 -15.244 -0.370 1.00 40.38 174 LYS A N 1
ATOM 1350 C CA . LYS A 1 174 ? 5.997 -16.452 -0.540 1.00 40.38 174 LYS A CA 1
ATOM 1351 C C . LYS A 1 17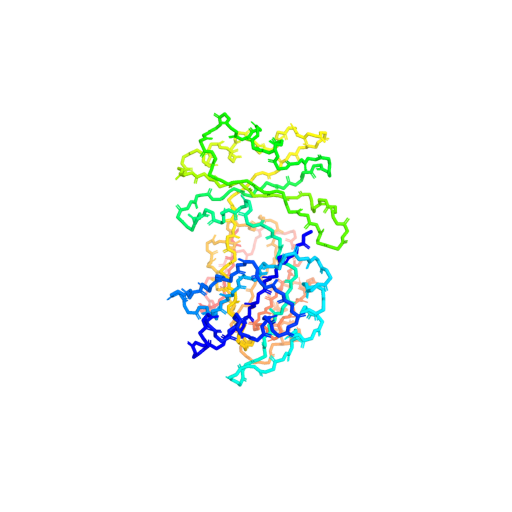4 ? 6.922 -17.612 -0.897 1.00 40.38 174 LYS A C 1
ATOM 1353 O O . LYS A 1 174 ? 7.082 -17.908 -2.073 1.00 40.38 174 LYS A O 1
ATOM 1358 N N . THR A 1 175 ? 7.455 -18.291 0.108 1.00 33.50 175 THR A N 1
ATOM 1359 C CA . THR A 1 175 ? 7.942 -19.662 -0.049 1.00 33.50 175 THR A CA 1
ATOM 1360 C C . THR A 1 175 ? 7.872 -20.358 1.298 1.00 33.50 175 THR A C 1
ATOM 1362 O O . THR A 1 175 ? 8.532 -19.928 2.232 1.00 33.50 175 THR A O 1
ATOM 1365 N N . THR A 1 176 ? 7.043 -21.406 1.345 1.00 32.88 176 THR A N 1
ATOM 1366 C CA . THR A 1 176 ? 6.951 -22.450 2.380 1.00 32.88 176 THR A CA 1
ATOM 1367 C C . THR A 1 176 ? 6.689 -22.006 3.823 1.00 32.88 176 THR A C 1
ATOM 1369 O O . THR A 1 176 ? 7.396 -21.212 4.424 1.00 32.88 176 THR A O 1
ATOM 1372 N N . SER A 1 177 ? 5.616 -22.561 4.382 1.00 40.25 177 SER A N 1
ATOM 1373 C CA . SER A 1 177 ? 5.188 -22.431 5.769 1.00 40.25 177 SER A CA 1
ATOM 1374 C C . SER A 1 177 ? 6.328 -22.724 6.752 1.00 40.25 177 SER A C 1
ATOM 1376 O O . SER A 1 177 ? 6.594 -23.882 7.051 1.00 40.25 177 SER A O 1
ATOM 1378 N N . GLU A 1 178 ? 6.957 -21.684 7.295 1.00 31.92 178 GLU A N 1
ATOM 1379 C CA . GLU A 1 178 ? 7.792 -21.787 8.490 1.00 31.92 178 GLU A CA 1
ATOM 1380 C C . GLU A 1 178 ? 7.229 -20.884 9.588 1.00 31.92 178 GLU A C 1
ATOM 1382 O O . GLU A 1 178 ? 7.052 -19.669 9.446 1.00 31.92 178 GLU A O 1
ATOM 1387 N N . VAL A 1 179 ? 6.864 -21.538 10.686 1.00 35.44 179 VAL A N 1
ATOM 1388 C CA . VAL A 1 179 ? 6.255 -20.973 11.885 1.00 35.44 179 VAL A CA 1
ATOM 1389 C C . VAL A 1 179 ? 7.317 -20.154 12.622 1.00 35.44 179 VAL A C 1
ATOM 1391 O O . VAL A 1 179 ? 8.107 -20.682 13.395 1.00 35.44 179 VAL A O 1
ATOM 1394 N N . ASN A 1 180 ? 7.349 -18.842 12.382 1.00 28.95 180 ASN A N 1
ATOM 1395 C CA . ASN A 1 180 ? 8.167 -17.911 13.160 1.00 28.95 180 ASN A CA 1
ATOM 1396 C C . ASN A 1 180 ? 7.440 -17.582 14.476 1.00 28.95 180 ASN A C 1
ATOM 1398 O O . ASN A 1 180 ? 6.689 -16.606 14.584 1.00 28.95 180 ASN A O 1
ATOM 1402 N N . THR A 1 181 ? 7.606 -18.460 15.465 1.00 37.44 181 THR A N 1
ATOM 1403 C CA . THR A 1 181 ? 7.201 -18.219 16.851 1.00 37.44 181 THR A CA 1
ATOM 1404 C C . THR A 1 181 ? 8.089 -17.113 17.412 1.00 37.44 181 THR A C 1
ATOM 1406 O O . THR A 1 181 ? 9.236 -17.351 17.782 1.00 37.44 181 THR A O 1
ATOM 1409 N N . LYS A 1 182 ? 7.570 -15.882 17.461 1.00 38.53 182 LYS A N 1
ATOM 1410 C CA . LYS A 1 182 ? 8.208 -14.790 18.203 1.00 38.53 182 LYS A CA 1
ATOM 1411 C C . LYS A 1 182 ? 8.364 -15.224 19.661 1.00 38.53 182 LYS A C 1
ATOM 1413 O O . LYS A 1 182 ? 7.368 -15.396 20.360 1.00 38.53 182 LYS A O 1
ATOM 1418 N N . HIS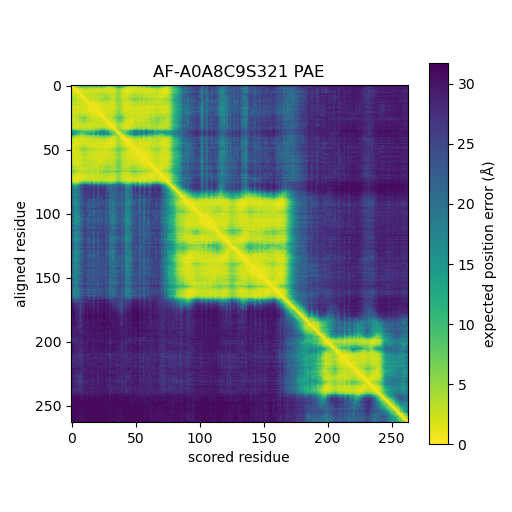 A 1 183 ? 9.602 -15.411 20.096 1.00 38.84 183 HIS A N 1
ATOM 1419 C CA . HIS A 1 183 ? 9.941 -15.666 21.488 1.00 38.84 183 HIS A CA 1
ATOM 1420 C C . HIS A 1 183 ? 9.751 -14.357 22.268 1.00 38.84 183 HIS A C 1
ATOM 1422 O O . HIS A 1 183 ? 10.593 -13.464 22.194 1.00 38.84 183 HIS A O 1
ATOM 1428 N N . LEU A 1 184 ? 8.603 -14.204 22.932 1.00 42.34 184 LEU A N 1
ATOM 1429 C CA . LEU A 1 184 ? 8.339 -13.077 23.832 1.00 42.34 184 LEU A CA 1
ATOM 1430 C C . LEU A 1 184 ? 9.281 -13.188 25.036 1.00 42.34 184 LEU A C 1
ATOM 1432 O O . LEU A 1 184 ? 9.415 -14.265 25.619 1.00 42.34 184 LEU A O 1
ATOM 1436 N N . THR A 1 185 ? 9.961 -12.099 25.385 1.00 43.28 185 THR A N 1
ATOM 1437 C CA . THR A 1 185 ? 10.860 -12.063 26.544 1.00 43.28 185 THR A CA 1
ATOM 1438 C C . THR A 1 185 ? 10.070 -11.830 27.835 1.00 43.28 185 THR A C 1
ATOM 1440 O O . THR A 1 185 ? 8.984 -11.248 27.829 1.00 43.28 185 THR A O 1
ATOM 1443 N N . PHE A 1 186 ? 10.616 -12.326 28.950 1.00 37.03 186 PHE A N 1
ATOM 1444 C CA . PHE A 1 186 ? 10.017 -12.292 30.292 1.00 37.03 186 PHE A CA 1
ATOM 1445 C C . PHE A 1 186 ? 9.489 -10.899 30.681 1.00 37.03 186 PHE A C 1
ATOM 1447 O O . PHE A 1 186 ? 8.344 -10.765 31.114 1.00 37.03 186 PHE A O 1
ATOM 1454 N N . ASP A 1 187 ? 10.287 -9.863 30.431 1.00 39.50 187 ASP A N 1
ATOM 1455 C CA . ASP A 1 187 ? 9.966 -8.471 30.755 1.00 39.50 187 ASP A CA 1
ATOM 1456 C C . ASP A 1 187 ? 8.746 -7.917 30.004 1.00 39.50 187 ASP A C 1
ATOM 1458 O O . ASP A 1 187 ? 7.990 -7.117 30.559 1.00 39.50 187 ASP A O 1
ATOM 1462 N N . GLU A 1 188 ? 8.516 -8.345 28.755 1.00 49.03 188 GLU A N 1
ATOM 1463 C CA . GLU A 1 188 ? 7.387 -7.857 27.952 1.00 49.03 188 GLU A CA 1
ATOM 1464 C C . GLU A 1 188 ? 6.052 -8.443 28.425 1.00 49.03 188 GLU A C 1
ATOM 1466 O O . GLU A 1 188 ? 5.033 -7.751 28.403 1.00 49.03 188 GLU A O 1
ATOM 1471 N N . VAL A 1 189 ? 6.049 -9.699 28.882 1.00 49.81 189 VAL A N 1
ATOM 1472 C CA . VAL A 1 189 ? 4.836 -10.369 29.376 1.00 49.81 189 VAL A CA 1
ATOM 1473 C C . VAL A 1 189 ? 4.477 -9.884 30.783 1.00 49.81 189 VAL A C 1
ATOM 1475 O O . VAL A 1 189 ? 3.299 -9.653 31.058 1.00 49.81 189 VAL A O 1
ATOM 1478 N N . VAL A 1 190 ? 5.475 -9.672 31.648 1.00 47.38 190 VAL A N 1
ATOM 1479 C CA . VAL A 1 190 ? 5.288 -9.140 33.010 1.00 47.38 190 VAL A CA 1
ATOM 1480 C C . VAL A 1 190 ? 4.721 -7.720 32.974 1.00 47.38 190 VAL A C 1
ATOM 1482 O O . VAL A 1 190 ? 3.719 -7.451 33.629 1.00 47.38 190 VAL A O 1
ATOM 1485 N N . ASN A 1 191 ? 5.275 -6.829 32.146 1.00 49.16 191 ASN A N 1
ATOM 1486 C CA . ASN A 1 191 ? 4.795 -5.443 32.069 1.00 49.16 191 ASN A CA 1
ATOM 1487 C C . ASN A 1 191 ? 3.406 -5.290 31.425 1.00 49.16 191 ASN A C 1
ATOM 1489 O O . ASN A 1 191 ? 2.739 -4.282 31.654 1.00 49.16 191 ASN A O 1
ATOM 1493 N N . GLN A 1 192 ? 2.958 -6.252 30.608 1.00 43.12 192 GLN A N 1
ATOM 1494 C CA . GLN A 1 192 ? 1.630 -6.213 29.973 1.00 43.12 192 GLN A CA 1
ATOM 1495 C C . GLN A 1 192 ? 0.539 -6.941 30.768 1.00 43.12 192 GLN A C 1
ATOM 1497 O O . GLN A 1 192 ? -0.641 -6.832 30.424 1.00 43.12 192 GLN A O 1
ATOM 1502 N N . SER A 1 193 ? 0.898 -7.684 31.815 1.00 40.97 193 SER A N 1
ATOM 1503 C CA . SER A 1 193 ? -0.058 -8.480 32.584 1.00 40.97 193 SER A CA 1
ATOM 1504 C C . SER A 1 193 ? -0.626 -7.681 33.755 1.00 40.97 193 SER A C 1
ATOM 1506 O O . SER A 1 193 ? 0.104 -7.074 34.530 1.00 40.97 193 SER A O 1
ATOM 1508 N N . SER A 1 194 ? -1.953 -7.675 33.905 1.00 42.06 194 SER A N 1
ATOM 1509 C CA . SER A 1 194 ? -2.605 -7.075 35.075 1.00 42.06 194 SER A CA 1
ATOM 1510 C C . SER A 1 194 ? -2.254 -7.852 36.359 1.00 42.06 194 SER A C 1
ATOM 1512 O O . SER A 1 194 ? -2.199 -9.080 36.301 1.00 42.06 194 SER A O 1
ATOM 1514 N N . PRO A 1 195 ? -2.119 -7.197 37.529 1.00 47.25 195 PRO A N 1
ATOM 1515 C CA . PRO A 1 195 ? -1.786 -7.851 38.810 1.00 47.25 195 PRO A CA 1
ATOM 1516 C C . PRO A 1 195 ? -2.847 -8.856 39.305 1.00 47.25 195 PRO A C 1
ATOM 1518 O O . PRO A 1 195 ? -2.633 -9.596 40.256 1.00 47.25 195 PRO A O 1
ATOM 1521 N N . SER A 1 196 ? -4.010 -8.901 38.656 1.00 49.09 196 SER A N 1
ATOM 1522 C CA . SER A 1 196 ? -5.095 -9.863 38.876 1.00 49.09 196 SER A CA 1
ATOM 1523 C C . SER A 1 196 ? -5.068 -11.052 37.901 1.00 49.09 196 SER A C 1
ATOM 1525 O O . SER A 1 196 ? -5.980 -11.880 37.898 1.00 49.09 196 SER A O 1
ATOM 1527 N N . ASN A 1 197 ? -4.048 -11.148 37.046 1.00 52.72 197 ASN A N 1
ATOM 1528 C CA . ASN A 1 197 ? -3.956 -12.171 36.015 1.00 52.72 197 ASN A CA 1
ATOM 1529 C C . ASN A 1 197 ? -3.258 -13.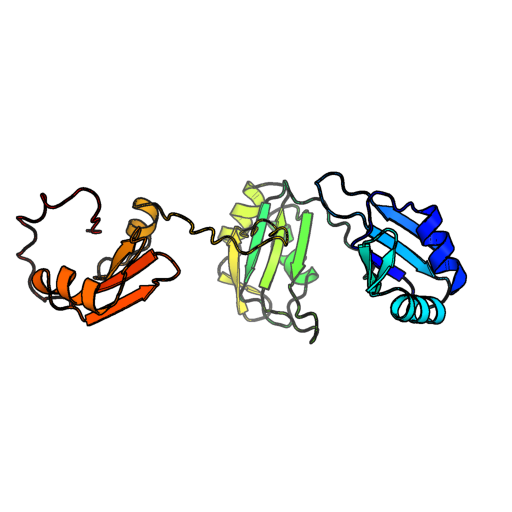436 36.538 1.00 52.72 197 ASN A C 1
ATOM 1531 O O . ASN A 1 197 ? -2.046 -13.586 36.435 1.00 52.72 197 ASN A O 1
ATOM 1535 N N . CYS A 1 198 ? -4.034 -14.395 37.043 1.00 59.03 198 CYS A N 1
ATOM 1536 C CA . CYS A 1 198 ? -3.533 -15.710 37.467 1.00 59.03 198 CYS A CA 1
ATOM 1537 C C . CYS A 1 198 ? -3.347 -16.701 36.301 1.00 59.03 198 CYS A C 1
ATOM 1539 O O . CYS A 1 198 ? -3.629 -17.893 36.445 1.00 59.03 198 CYS A O 1
ATOM 1541 N N . THR A 1 199 ? -2.922 -16.216 35.130 1.00 61.25 199 THR A N 1
ATOM 1542 C CA . THR A 1 199 ? -2.680 -17.049 33.943 1.00 61.25 199 THR A CA 1
ATOM 1543 C C . THR A 1 199 ? -1.188 -17.294 33.762 1.00 61.25 199 THR A C 1
ATOM 1545 O O . THR A 1 199 ? -0.424 -16.371 33.501 1.00 61.25 199 THR A O 1
ATOM 1548 N N . VAL A 1 200 ? -0.781 -18.556 33.852 1.00 66.94 200 VAL A N 1
ATOM 1549 C CA . VAL A 1 200 ? 0.588 -19.019 33.620 1.00 66.94 200 VAL A CA 1
ATOM 1550 C C . VAL A 1 200 ? 0.758 -19.374 32.148 1.00 66.94 200 VAL A C 1
ATOM 1552 O O . VAL A 1 200 ? -0.047 -20.117 31.589 1.00 66.94 200 VAL A O 1
ATOM 1555 N N . TYR A 1 201 ? 1.810 -18.857 31.517 1.00 63.62 201 TYR A N 1
ATOM 1556 C CA . TYR A 1 201 ? 2.243 -19.274 30.185 1.00 63.62 201 TYR A CA 1
ATOM 1557 C C . TYR A 1 201 ? 3.294 -20.381 30.295 1.00 63.62 201 TYR A C 1
ATOM 1559 O O . TYR A 1 201 ? 4.247 -20.270 31.062 1.00 63.62 201 TYR A O 1
ATOM 1567 N N . CYS A 1 202 ? 3.144 -21.436 29.500 1.00 60.88 202 CYS A N 1
ATOM 1568 C CA . CYS A 1 202 ? 4.077 -22.556 29.437 1.00 60.88 202 CYS A CA 1
ATOM 1569 C C . CYS A 1 202 ? 4.493 -22.755 27.980 1.00 60.88 202 CYS A C 1
ATOM 1571 O O . CYS A 1 202 ? 3.723 -23.295 27.191 1.00 60.88 202 CYS A O 1
ATOM 1573 N N . GLY A 1 203 ? 5.682 -22.288 27.605 1.00 61.44 203 GLY A N 1
ATOM 1574 C CA . GLY A 1 203 ? 6.241 -22.456 26.259 1.00 61.44 203 GLY A CA 1
ATOM 1575 C C . GLY A 1 203 ? 7.365 -23.491 26.210 1.00 61.44 203 GLY A C 1
ATOM 1576 O O . GLY A 1 203 ? 7.911 -23.868 27.242 1.00 61.44 203 GLY A O 1
ATOM 1577 N N . GLY A 1 204 ? 7.733 -23.927 25.001 1.00 56.38 204 GLY A N 1
ATOM 1578 C CA . GLY A 1 204 ? 8.896 -24.796 24.770 1.00 56.38 204 GLY A CA 1
ATOM 1579 C C . GLY A 1 204 ? 8.610 -26.298 24.845 1.00 56.38 204 GLY A C 1
ATOM 1580 O O . GLY A 1 204 ? 9.541 -27.095 24.936 1.00 56.38 204 GLY A O 1
ATOM 1581 N N . VAL A 1 205 ? 7.341 -26.709 24.788 1.00 61.41 205 VAL A N 1
ATOM 1582 C CA . VAL A 1 205 ? 6.961 -28.127 24.835 1.00 61.41 205 VAL A CA 1
ATOM 1583 C C . VAL A 1 205 ? 6.854 -28.661 23.409 1.00 61.41 205 VAL A C 1
ATOM 1585 O O . VAL A 1 205 ? 5.846 -28.469 22.733 1.00 61.41 205 VAL A O 1
ATOM 1588 N N . ALA A 1 206 ? 7.920 -29.307 22.937 1.00 54.00 206 ALA A N 1
ATOM 1589 C CA . ALA A 1 206 ? 8.063 -29.708 21.536 1.00 54.00 206 ALA A CA 1
ATOM 1590 C C . ALA A 1 206 ? 7.212 -30.929 21.120 1.00 54.00 206 ALA A C 1
ATOM 1592 O O . ALA A 1 206 ? 6.956 -31.108 19.934 1.00 54.00 206 ALA A O 1
ATOM 1593 N N . SER A 1 207 ? 6.766 -31.778 22.056 1.00 54.00 207 SER A N 1
ATOM 1594 C CA . SER A 1 207 ? 5.914 -32.940 21.751 1.00 54.00 207 SER A CA 1
ATOM 1595 C C . SER A 1 207 ? 5.120 -33.397 22.979 1.00 54.00 207 SER A C 1
ATOM 1597 O O . SER A 1 207 ? 5.608 -33.306 24.102 1.00 54.00 207 SER A O 1
ATOM 1599 N N . GLY A 1 208 ? 3.889 -33.876 22.771 1.00 62.16 208 GLY A N 1
ATOM 1600 C CA . GLY A 1 208 ? 3.029 -34.421 23.833 1.00 62.16 208 GLY A CA 1
ATOM 1601 C C . GLY A 1 208 ? 2.219 -33.392 24.632 1.00 62.16 208 GLY A C 1
ATOM 1602 O O . GLY A 1 208 ? 1.594 -33.755 25.629 1.00 62.16 208 GLY A O 1
ATOM 1603 N N . LEU A 1 209 ? 2.192 -32.122 24.206 1.00 72.75 209 LEU A N 1
ATOM 1604 C CA . LEU A 1 209 ? 1.427 -31.068 24.876 1.00 72.75 209 LEU A CA 1
ATOM 1605 C C . LEU A 1 209 ? -0.085 -31.316 24.741 1.00 72.75 209 LEU A C 1
ATOM 1607 O O . LEU A 1 209 ? -0.696 -31.000 23.723 1.00 72.75 209 LEU A O 1
ATOM 1611 N N . THR A 1 210 ? -0.697 -31.857 25.791 1.00 76.75 210 THR A N 1
ATOM 1612 C CA . THR A 1 210 ? -2.146 -32.073 25.879 1.00 76.75 210 THR A CA 1
ATOM 1613 C C . THR A 1 210 ? -2.722 -31.357 27.087 1.00 76.75 210 THR A C 1
ATOM 1615 O O . THR A 1 210 ? -2.032 -31.114 28.079 1.00 76.75 210 THR A O 1
ATOM 1618 N N . GLU A 1 211 ? -4.010 -31.028 27.016 1.00 75.19 211 GLU A N 1
ATOM 1619 C CA . GLU A 1 211 ? -4.711 -30.408 28.138 1.00 75.19 211 GLU A CA 1
ATOM 1620 C C . GLU A 1 211 ? -4.668 -31.300 29.386 1.00 75.19 211 GLU A C 1
ATOM 1622 O O . GLU A 1 211 ? -4.461 -30.804 30.487 1.00 75.19 211 GLU A O 1
ATOM 1627 N N . GLN A 1 212 ? -4.782 -32.622 29.212 1.00 75.81 212 GLN A N 1
ATOM 1628 C CA . GLN A 1 212 ? -4.714 -33.593 30.307 1.00 75.81 212 GLN A CA 1
ATOM 1629 C C . GLN A 1 212 ? -3.344 -33.613 30.988 1.00 75.81 212 GLN A C 1
ATOM 1631 O O . GLN A 1 212 ? -3.289 -33.643 32.216 1.00 75.81 212 GLN A O 1
ATOM 1636 N N . LEU A 1 213 ? -2.256 -33.548 30.212 1.00 76.19 213 LEU A N 1
ATOM 1637 C CA . LEU A 1 213 ? -0.902 -33.455 30.756 1.00 76.19 213 LEU A CA 1
ATOM 1638 C C . LEU A 1 213 ? -0.737 -32.166 31.565 1.00 76.19 213 LEU A C 1
ATOM 1640 O O . LEU A 1 213 ? -0.341 -32.218 32.724 1.00 76.19 213 LEU A O 1
ATOM 1644 N N . MET A 1 214 ? -1.125 -31.020 30.995 1.00 75.31 214 MET A N 1
ATOM 1645 C CA . MET A 1 214 ? -1.077 -29.739 31.707 1.00 75.31 214 MET A CA 1
ATOM 1646 C C . MET A 1 214 ? -1.967 -29.759 32.953 1.00 75.31 214 MET A C 1
ATOM 1648 O O . MET A 1 214 ? -1.569 -29.287 34.011 1.00 75.31 214 MET A O 1
ATOM 1652 N N . ARG A 1 215 ? -3.150 -30.372 32.894 1.00 76.12 215 ARG A N 1
ATOM 1653 C CA . ARG A 1 215 ? -4.027 -30.484 34.060 1.00 76.12 215 ARG A CA 1
ATOM 1654 C C . ARG A 1 215 ? -3.389 -31.325 35.157 1.00 76.12 215 ARG A C 1
ATOM 1656 O O . ARG A 1 215 ? -3.395 -30.891 36.300 1.00 76.12 215 ARG A O 1
ATOM 1663 N N . GLN A 1 216 ? -2.816 -32.484 34.835 1.00 73.81 216 GLN A N 1
ATOM 1664 C CA . GLN A 1 216 ? -2.127 -33.311 35.828 1.00 73.81 216 GLN A CA 1
ATOM 1665 C C . GLN A 1 216 ? -0.935 -32.577 36.440 1.00 73.81 216 GLN A C 1
ATOM 1667 O O . GLN A 1 216 ? -0.852 -32.495 37.662 1.00 73.81 216 GLN A O 1
ATOM 1672 N N . THR A 1 217 ? -0.063 -31.993 35.615 1.00 73.94 217 THR A N 1
ATOM 1673 C CA . THR A 1 217 ? 1.154 -31.317 36.081 1.00 73.94 217 THR A CA 1
ATOM 1674 C C . THR A 1 217 ? 0.850 -30.097 36.949 1.00 73.94 217 THR A C 1
ATOM 1676 O O . THR A 1 217 ? 1.553 -29.866 37.926 1.00 73.94 217 THR A O 1
ATOM 1679 N N . PHE A 1 218 ? -0.198 -29.332 36.630 1.00 72.88 218 PHE A N 1
ATOM 1680 C CA . PHE A 1 218 ? -0.492 -28.058 37.294 1.00 72.88 218 PHE A CA 1
ATOM 1681 C C . PHE A 1 218 ? -1.560 -28.164 38.400 1.00 72.88 218 PHE A C 1
ATOM 1683 O O . PHE A 1 218 ? -1.637 -27.297 39.266 1.00 72.88 218 PHE A O 1
ATOM 1690 N N . SER A 1 219 ? -2.350 -29.246 38.434 1.00 68.81 219 SER A N 1
ATOM 1691 C CA . SER A 1 219 ? -3.367 -29.475 39.473 1.00 68.81 219 SER A CA 1
ATOM 1692 C C . SER A 1 219 ? -2.867 -29.441 40.926 1.00 68.81 219 SER A C 1
ATOM 1694 O O . SER A 1 219 ? -3.620 -28.937 41.760 1.00 68.81 219 SER A O 1
ATOM 1696 N N . PRO A 1 220 ? -1.645 -29.901 41.282 1.00 71.12 220 PRO A N 1
ATOM 1697 C CA . PRO A 1 220 ? -1.190 -29.829 42.672 1.00 71.12 220 PRO A CA 1
ATOM 1698 C C . PRO A 1 220 ? -0.843 -28.405 43.131 1.00 71.12 220 PRO A C 1
ATOM 1700 O O . PRO A 1 220 ? -0.748 -28.169 44.331 1.00 71.12 220 PRO A O 1
ATOM 1703 N N . PHE A 1 221 ? -0.660 -27.454 42.210 1.00 65.81 221 PHE A N 1
ATOM 1704 C CA . PHE A 1 221 ? -0.251 -26.083 42.535 1.00 65.81 221 PHE A CA 1
ATOM 1705 C C . PHE A 1 221 ? -1.435 -25.129 42.755 1.00 65.81 221 PHE A C 1
ATOM 1707 O O . PHE A 1 221 ? -1.238 -24.001 43.201 1.00 65.81 221 PHE A O 1
ATOM 1714 N N . GLY A 1 222 ? -2.664 -25.563 42.463 1.00 69.50 222 GLY A N 1
ATOM 1715 C CA . GLY A 1 222 ? -3.870 -24.774 42.694 1.00 69.50 222 GLY A CA 1
ATOM 1716 C C . GLY A 1 222 ? -5.068 -25.253 41.879 1.00 69.50 222 GLY A C 1
ATOM 1717 O O . GLY A 1 222 ? -4.960 -26.098 40.990 1.00 69.50 222 GLY A O 1
ATOM 1718 N N . GLN A 1 223 ? -6.243 -24.681 42.154 1.00 70.50 223 GLN A N 1
ATOM 1719 C CA . GLN A 1 223 ? -7.448 -25.001 41.392 1.00 70.50 223 GLN A CA 1
ATOM 1720 C C . GLN A 1 223 ? -7.379 -24.374 39.993 1.00 70.50 223 GLN A C 1
ATOM 1722 O O . GLN A 1 223 ? -7.413 -23.154 39.843 1.00 70.50 223 GLN A O 1
ATOM 1727 N N . ILE A 1 224 ? -7.299 -25.210 38.958 1.00 77.44 224 ILE A N 1
ATOM 1728 C CA . ILE A 1 224 ? -7.235 -24.754 37.565 1.00 77.44 224 ILE A CA 1
ATOM 1729 C C . ILE A 1 224 ? -8.642 -24.438 37.040 1.00 77.44 224 ILE A C 1
ATOM 1731 O O . ILE A 1 224 ? -9.489 -25.333 36.964 1.00 77.44 224 ILE A O 1
ATOM 1735 N N . LEU A 1 225 ? -8.860 -23.190 36.617 1.00 68.25 225 LEU A N 1
ATOM 1736 C CA . LEU A 1 225 ? -10.093 -22.730 35.969 1.00 68.25 225 LEU A CA 1
ATOM 1737 C C . LEU A 1 225 ? -10.121 -23.054 34.479 1.00 68.25 225 LEU A C 1
ATOM 1739 O O . LEU A 1 225 ? -11.135 -23.515 33.968 1.00 68.25 225 LEU A O 1
ATOM 1743 N N . GLU A 1 226 ? -9.029 -22.776 33.770 1.00 68.19 226 GLU A N 1
ATOM 1744 C CA . GLU A 1 226 ? -8.979 -22.916 32.314 1.00 68.19 226 GLU A CA 1
ATOM 1745 C C . GLU A 1 226 ? -7.585 -23.347 31.868 1.00 68.19 226 GLU A C 1
ATOM 1747 O O . GLU A 1 226 ? -6.583 -22.826 32.355 1.00 68.19 226 GLU A O 1
ATOM 1752 N N . ILE A 1 227 ? -7.525 -24.282 30.923 1.00 73.56 227 ILE A N 1
ATOM 1753 C CA . ILE A 1 227 ? -6.290 -24.673 30.249 1.00 73.56 227 ILE A CA 1
ATOM 1754 C C . ILE A 1 227 ? -6.518 -24.469 28.763 1.00 73.56 227 ILE A C 1
ATOM 1756 O O . ILE A 1 227 ? -7.525 -24.907 28.217 1.00 73.56 227 ILE A O 1
ATOM 1760 N N . ARG A 1 228 ? -5.577 -23.803 28.101 1.00 70.94 228 ARG A N 1
ATOM 1761 C CA . ARG A 1 228 ? -5.616 -23.597 26.657 1.00 70.94 228 ARG A CA 1
ATOM 1762 C C . ARG A 1 228 ? -4.304 -24.056 26.053 1.00 70.94 228 ARG A C 1
ATOM 1764 O O . ARG A 1 228 ? -3.283 -23.391 26.216 1.00 70.94 228 ARG A O 1
ATOM 1771 N N . VAL A 1 229 ? -4.328 -25.199 25.376 1.00 71.38 229 VAL A N 1
ATOM 1772 C CA . VAL A 1 229 ? -3.146 -25.777 24.726 1.00 71.38 229 VAL A CA 1
ATOM 1773 C C . VAL A 1 229 ? -3.088 -25.396 23.253 1.00 71.38 229 VAL A C 1
ATOM 1775 O O . VAL A 1 229 ? -4.099 -25.388 22.555 1.00 71.38 229 VAL A O 1
ATOM 1778 N N . PHE A 1 230 ? -1.886 -25.104 22.772 1.00 70.62 230 PHE A N 1
ATOM 1779 C CA . PHE A 1 230 ? -1.593 -24.860 21.366 1.00 70.62 230 PHE A CA 1
ATOM 1780 C C . PHE A 1 230 ? -0.475 -25.816 20.938 1.00 70.62 230 PHE A C 1
ATOM 1782 O O . PHE A 1 230 ? 0.675 -25.394 20.804 1.00 70.62 230 PHE A O 1
ATOM 1789 N N . PRO A 1 231 ? -0.786 -27.114 20.752 1.00 63.41 231 PRO A N 1
ATOM 1790 C CA . PRO A 1 231 ? 0.213 -28.149 20.478 1.00 63.41 231 PRO A CA 1
ATOM 1791 C C . PRO A 1 231 ? 1.000 -27.874 19.194 1.00 63.41 231 PRO A C 1
ATOM 1793 O O . PRO A 1 231 ? 2.215 -28.019 19.190 1.00 63.41 231 PRO A O 1
ATOM 1796 N N . GLU A 1 232 ? 0.342 -27.361 18.149 1.00 54.38 232 GLU A N 1
ATOM 1797 C CA . GLU A 1 232 ? 0.989 -26.968 16.884 1.00 54.38 232 GLU A CA 1
ATOM 1798 C C . GLU A 1 232 ? 2.018 -25.839 17.045 1.00 54.38 232 GLU A C 1
ATOM 1800 O O . GLU A 1 232 ? 2.858 -25.627 16.174 1.00 54.38 232 GLU A O 1
ATOM 1805 N N . LYS A 1 233 ? 1.948 -25.092 18.152 1.00 58.22 233 LYS A N 1
ATOM 1806 C CA . LYS A 1 233 ? 2.845 -23.973 18.458 1.00 58.22 233 LYS A CA 1
ATOM 1807 C C . LYS A 1 233 ? 3.738 -24.234 19.676 1.00 58.22 233 LYS A C 1
ATOM 1809 O O . LYS A 1 233 ? 4.537 -23.370 20.025 1.00 58.22 233 LYS A O 1
ATOM 1814 N N . GLY A 1 234 ? 3.605 -25.394 20.323 1.00 62.00 234 GLY A N 1
ATOM 1815 C CA . GLY A 1 234 ? 4.430 -25.816 21.456 1.00 62.00 234 GLY A CA 1
ATOM 1816 C C . GLY A 1 234 ? 4.261 -24.997 22.741 1.00 62.00 234 GLY A C 1
ATOM 1817 O O . GLY A 1 234 ? 5.218 -24.884 23.512 1.00 62.00 234 GLY A O 1
ATOM 1818 N N . TYR A 1 235 ? 3.083 -24.402 22.979 1.00 69.62 235 TYR A N 1
ATOM 1819 C CA . TYR A 1 235 ? 2.811 -23.649 24.212 1.00 69.62 235 TYR A CA 1
ATOM 1820 C C . TYR A 1 235 ? 1.385 -23.818 24.751 1.00 69.62 235 TYR A C 1
ATOM 1822 O O . TYR A 1 235 ? 0.451 -24.139 24.014 1.00 69.62 235 TYR A O 1
ATOM 1830 N N . SER A 1 236 ? 1.191 -23.555 26.042 1.00 70.81 236 SER A N 1
ATOM 1831 C CA . SER A 1 236 ? -0.111 -23.552 26.710 1.00 70.81 236 SER A CA 1
ATOM 1832 C C . SER A 1 236 ? -0.269 -22.393 27.687 1.00 70.81 236 SER A C 1
ATOM 1834 O O . SER A 1 236 ? 0.707 -21.842 28.185 1.00 70.81 236 SER A O 1
ATOM 1836 N N . PHE A 1 237 ? -1.518 -22.059 27.994 1.00 73.69 237 PHE A N 1
ATOM 1837 C CA . PHE A 1 237 ? -1.883 -21.174 29.093 1.00 73.69 237 PHE A CA 1
ATOM 1838 C C . PHE A 1 237 ? -2.661 -21.959 30.146 1.00 73.69 237 PHE A C 1
ATOM 1840 O O . PHE A 1 237 ? -3.577 -22.704 29.798 1.00 73.69 237 PHE A O 1
ATOM 1847 N N . VAL A 1 238 ? -2.318 -21.781 31.419 1.00 72.50 238 VAL A N 1
ATOM 1848 C CA . VAL A 1 238 ? -3.006 -22.389 32.563 1.00 72.50 238 VAL A CA 1
ATOM 1849 C C . VAL A 1 238 ? -3.475 -21.272 33.483 1.00 72.50 238 VAL A C 1
ATOM 1851 O O . VAL A 1 238 ? -2.662 -20.570 34.076 1.00 72.50 238 VAL A O 1
ATOM 1854 N N . ARG A 1 239 ? -4.789 -21.084 33.596 1.00 70.25 239 ARG A N 1
ATOM 1855 C CA . ARG A 1 239 ? -5.393 -20.081 34.474 1.00 70.25 239 ARG A CA 1
ATOM 1856 C C . ARG A 1 239 ? -5.855 -20.720 35.774 1.00 70.25 239 ARG A C 1
ATOM 1858 O O . ARG A 1 239 ? -6.687 -21.628 35.751 1.00 70.25 239 ARG A O 1
ATOM 1865 N N . TYR A 1 240 ? -5.375 -20.198 36.893 1.00 73.38 240 TYR A N 1
ATOM 1866 C CA . TYR A 1 240 ? -5.802 -20.610 38.227 1.00 73.38 240 TYR A CA 1
ATOM 1867 C C . TYR A 1 240 ? -6.970 -19.773 38.745 1.00 73.38 240 TYR A C 1
ATOM 1869 O O . TYR A 1 240 ? -7.147 -18.614 38.362 1.00 73.38 240 TYR A O 1
ATOM 1877 N N . ALA A 1 241 ? -7.768 -20.371 39.626 1.00 62.50 241 ALA A N 1
ATOM 1878 C CA . ALA A 1 241 ? -8.722 -19.647 40.448 1.00 62.50 241 ALA A CA 1
ATOM 1879 C C . ALA A 1 241 ? -7.956 -18.795 41.463 1.00 62.50 241 ALA A C 1
ATOM 1881 O O . ALA A 1 241 ? -7.050 -19.289 42.133 1.00 62.50 241 ALA A O 1
ATOM 1882 N N . LEU A 1 242 ? -8.332 -17.522 41.586 1.00 56.59 242 LEU A N 1
ATOM 1883 C CA . LEU A 1 242 ? -7.885 -16.669 42.683 1.00 56.59 242 LEU A CA 1
ATOM 1884 C C . LEU A 1 242 ? -8.392 -17.272 43.995 1.00 56.59 242 LEU A C 1
ATOM 1886 O O . LEU A 1 242 ? -9.575 -17.165 44.313 1.00 56.59 242 LEU A O 1
ATOM 1890 N N . LEU A 1 243 ? -7.502 -17.910 44.754 1.00 48.16 243 LEU A N 1
ATOM 1891 C CA . LEU A 1 243 ? -7.774 -18.219 46.151 1.00 48.16 243 LEU A CA 1
ATOM 1892 C C . LEU A 1 243 ? -7.670 -16.911 46.932 1.00 48.16 243 LEU A C 1
ATOM 1894 O O . LEU A 1 243 ? -6.627 -16.260 46.955 1.00 48.16 243 LEU A O 1
ATOM 1898 N N . SER A 1 244 ? -8.774 -16.504 47.546 1.00 41.97 244 SER A N 1
ATOM 1899 C CA . SER A 1 244 ? -8.845 -15.333 48.413 1.00 41.97 244 SER A CA 1
ATOM 1900 C C . SER A 1 244 ? -8.132 -15.593 49.744 1.00 41.97 244 SER A C 1
ATOM 1902 O O . SER A 1 244 ? -8.789 -15.651 50.773 1.00 41.97 244 SER A O 1
ATOM 1904 N N . THR A 1 245 ? -6.808 -15.758 49.751 1.00 38.53 245 THR A N 1
ATOM 1905 C CA . THR A 1 245 ? -6.008 -15.742 50.990 1.00 38.53 245 THR A CA 1
ATOM 1906 C C . THR A 1 245 ? -4.562 -15.290 50.725 1.00 38.53 245 THR A C 1
ATOM 1908 O O . THR A 1 245 ? -3.893 -15.900 49.889 1.00 38.53 245 THR A O 1
ATOM 1911 N N . PRO A 1 246 ? -4.049 -14.273 51.441 1.00 40.97 246 PRO A N 1
ATOM 1912 C CA . PRO A 1 246 ? -2.757 -13.626 51.171 1.00 40.97 246 PRO A CA 1
ATOM 1913 C C . PRO A 1 246 ? -1.490 -14.336 51.709 1.00 40.97 246 PRO A C 1
ATOM 1915 O O . PRO A 1 246 ? -0.455 -13.686 51.807 1.00 40.97 246 PRO A O 1
ATOM 1918 N N . ASP A 1 247 ? -1.508 -15.638 52.028 1.00 38.06 247 ASP A N 1
ATOM 1919 C CA . ASP A 1 247 ? -0.498 -16.214 52.948 1.00 38.06 247 ASP A CA 1
ATOM 1920 C C . ASP A 1 247 ? 0.240 -17.496 52.496 1.00 38.06 247 ASP A C 1
ATOM 1922 O O . ASP A 1 247 ? 0.652 -18.301 53.324 1.00 38.06 247 ASP A O 1
ATOM 1926 N N . MET A 1 248 ? 0.461 -17.727 51.192 1.00 38.09 248 MET A N 1
ATOM 1927 C CA . MET A 1 248 ? 1.264 -18.893 50.743 1.00 38.09 248 MET A CA 1
ATOM 1928 C C . MET A 1 248 ? 2.352 -18.608 49.691 1.00 38.09 248 MET A C 1
ATOM 1930 O O . MET A 1 248 ? 2.797 -19.517 48.992 1.00 38.09 248 MET A O 1
ATOM 1934 N N . MET A 1 249 ? 2.872 -17.380 49.607 1.00 40.66 249 MET A N 1
ATOM 1935 C CA . MET A 1 249 ? 4.136 -17.121 48.895 1.00 40.66 249 MET A CA 1
ATOM 1936 C C . MET A 1 249 ? 5.334 -17.319 49.837 1.00 40.66 249 MET A C 1
ATOM 1938 O O . MET A 1 249 ? 5.908 -16.337 50.303 1.00 40.66 249 MET A O 1
ATOM 1942 N N . SER A 1 250 ? 5.731 -18.556 50.171 1.00 38.97 250 SER A N 1
ATOM 1943 C CA . SER A 1 250 ? 6.935 -18.751 51.014 1.00 38.97 250 SER A CA 1
ATOM 1944 C C . SER A 1 250 ? 7.793 -20.010 50.803 1.00 38.97 250 SER A C 1
ATOM 1946 O O . SER A 1 250 ? 8.888 -20.023 51.355 1.00 38.97 250 SER A O 1
ATOM 1948 N N . PRO A 1 251 ? 7.428 -21.024 49.988 1.00 37.59 251 PRO A N 1
ATOM 1949 C CA . PRO A 1 251 ? 8.455 -22.012 49.606 1.00 37.59 251 PRO A CA 1
ATOM 1950 C C . PRO A 1 251 ? 8.524 -22.428 48.122 1.00 37.59 251 PRO A C 1
ATOM 1952 O O . PRO A 1 251 ? 9.034 -23.501 47.824 1.00 37.59 251 PRO A O 1
ATOM 1955 N N . LEU A 1 252 ? 8.104 -21.594 47.162 1.00 39.69 252 LEU A N 1
ATOM 1956 C CA . LEU A 1 252 ? 8.249 -21.893 45.717 1.00 39.69 252 LEU A CA 1
ATOM 1957 C C . LEU A 1 252 ? 9.435 -21.181 45.034 1.00 39.69 252 LEU A C 1
ATOM 1959 O O . LEU A 1 252 ? 9.406 -20.917 43.839 1.00 39.69 252 LEU A O 1
ATOM 1963 N N . HIS A 1 253 ? 10.513 -20.899 45.772 1.00 39.72 253 HIS A N 1
ATOM 1964 C CA . HIS A 1 253 ? 11.764 -20.376 45.197 1.00 39.72 253 HIS A CA 1
ATOM 1965 C C . HIS A 1 253 ? 12.679 -21.461 44.599 1.00 39.72 253 HIS A C 1
ATOM 1967 O O . HIS A 1 253 ? 13.797 -21.155 44.187 1.00 39.72 253 HIS A O 1
ATOM 1973 N N . GLN A 1 254 ? 12.258 -22.730 44.562 1.00 35.72 254 GLN A N 1
ATOM 1974 C CA . GLN A 1 254 ? 13.192 -23.813 44.256 1.00 35.72 254 GLN A CA 1
ATOM 1975 C C . GLN A 1 254 ? 12.561 -25.015 43.545 1.00 35.72 254 GLN A C 1
ATOM 1977 O O . GLN A 1 254 ? 12.702 -26.139 44.007 1.00 35.72 254 GLN A O 1
ATOM 1982 N N . VAL A 1 255 ? 11.902 -24.818 42.395 1.00 35.88 255 VAL A N 1
ATOM 1983 C CA . VAL A 1 255 ? 11.637 -25.940 41.472 1.00 35.88 255 VAL A CA 1
ATOM 1984 C C . VAL A 1 255 ? 11.781 -25.506 40.004 1.00 35.88 255 VAL A C 1
ATOM 1986 O O . VAL A 1 255 ? 10.856 -24.987 39.396 1.00 35.88 255 VAL A O 1
ATOM 1989 N N . GLN A 1 256 ? 12.966 -25.803 39.459 1.00 31.83 256 GLN A N 1
ATOM 1990 C CA . GLN A 1 256 ? 13.362 -25.897 38.043 1.00 31.83 256 GLN A CA 1
ATOM 1991 C C . GLN A 1 256 ? 13.454 -24.621 37.163 1.00 31.83 256 GLN A C 1
ATOM 1993 O O . GLN A 1 256 ? 12.590 -23.752 37.195 1.00 31.83 256 GLN A O 1
ATOM 1998 N N . PRO A 1 257 ? 14.498 -24.524 36.305 1.00 35.28 257 PRO A N 1
ATOM 1999 C CA . PRO A 1 257 ? 14.929 -23.285 35.635 1.00 35.28 257 PRO A CA 1
ATOM 2000 C C . PRO A 1 257 ? 14.026 -22.763 34.500 1.00 35.28 257 PRO A C 1
ATOM 2002 O O . PRO A 1 257 ? 14.434 -21.848 33.795 1.00 35.28 257 PRO A O 1
ATOM 2005 N N . ASN A 1 258 ? 12.825 -23.316 34.297 1.00 33.56 258 ASN A N 1
ATOM 2006 C CA . ASN A 1 258 ? 11.976 -23.004 33.134 1.00 33.56 258 ASN A CA 1
ATOM 2007 C C . ASN A 1 258 ? 10.502 -22.710 33.469 1.00 33.56 258 ASN A C 1
ATOM 2009 O O . ASN A 1 258 ? 9.643 -22.761 32.590 1.00 33.56 258 ASN A O 1
ATOM 2013 N N . MET A 1 259 ? 10.191 -22.374 34.720 1.00 35.47 259 MET A N 1
ATOM 2014 C CA . MET A 1 259 ? 8.849 -21.952 35.130 1.00 35.47 259 MET A CA 1
ATOM 2015 C C . MET A 1 259 ? 8.914 -20.540 35.709 1.00 35.47 259 MET A C 1
ATOM 2017 O O . MET A 1 259 ? 9.459 -20.329 36.788 1.00 35.47 259 MET A O 1
ATOM 2021 N N . PHE A 1 260 ? 8.372 -19.566 34.979 1.00 39.69 260 PHE A N 1
ATOM 2022 C CA . PHE A 1 260 ? 8.413 -18.153 35.352 1.00 39.69 260 PHE A CA 1
ATOM 2023 C C . PHE A 1 260 ? 7.015 -17.663 35.766 1.00 39.69 260 PHE A C 1
ATOM 2025 O O . PHE A 1 260 ? 6.067 -17.771 34.989 1.00 39.69 260 PHE A O 1
ATOM 2032 N N . TYR A 1 261 ? 6.899 -17.123 36.985 1.00 36.66 261 TYR A N 1
ATOM 2033 C CA . TYR A 1 261 ? 5.695 -16.482 37.534 1.00 36.66 261 TYR A CA 1
ATOM 2034 C C . TYR A 1 261 ? 5.896 -14.957 37.600 1.00 36.66 261 TYR A C 1
ATOM 2036 O O . TYR A 1 261 ? 6.955 -14.500 38.030 1.00 36.66 261 TYR A O 1
ATOM 2044 N N . SER A 1 262 ? 4.888 -14.174 37.195 1.00 29.67 262 SER A N 1
ATOM 2045 C CA . SER A 1 262 ? 4.841 -12.723 37.443 1.00 29.67 262 SER A CA 1
ATOM 2046 C C . SER A 1 262 ? 4.292 -12.466 38.844 1.00 29.67 262 SER A C 1
ATOM 2048 O O . SER A 1 262 ? 3.329 -13.121 39.247 1.00 29.67 262 SER A O 1
ATOM 2050 N N . ARG A 1 263 ? 4.921 -11.540 39.571 1.00 32.22 263 ARG A N 1
ATOM 2051 C CA . ARG A 1 263 ? 4.471 -11.060 40.884 1.00 32.22 263 ARG A CA 1
ATOM 2052 C C . ARG A 1 263 ? 3.293 -10.101 40.754 1.00 32.22 263 ARG A C 1
ATOM 2054 O O . ARG A 1 263 ? 3.189 -9.464 39.681 1.00 32.22 263 ARG A O 1
#

Sequence (263 aa):
MADLYVGNLSRDVTEALILQLFSQIGPCKSCKMILDTAGNDPYCFVEFYEHRHAAAALAAMNGRKIMGKEVKVNWATTPSSQKKDTSNHFHVFVGDLSPEITTEDIKAAFAPFGRTSDARVVKDMVTGKSKGYGFVSFFNKWDAENAIQQMGGQWLGGRQIRTNWATRKPSVPKTTSEVNTKHLTFDEVVNQSSPSNCTVYCGGVASGLTEQLMRQTFSPFGQILEIRVFPEKGYSFVRYALLSTPDMMSPLHQVQPNMFYSR